Protein AF-0000000084649889 (afdb_homodimer)

Foldseek 3Di:
DDWDDDDFKTWDWDWDQDPVVRGTDTDGLDIATPVDRDADPVSVVSDDPVSVVVVVVVNVVVVVVVVVVVVVCVVCVVVVVVVVVVVLVPDPPVVVSVVVVVVVVVVVVVVVVVCVVVVNDD/DDWDDDDFKTWDWDWDQDPVVRGTDTDGLDIATNVDRDADPVSVVSDDPVSVVVVVVVNVVVVVVVVVVVVVCVVCVVVVVVVVVVVLVPDPPVVVSVVVVVVVVVVVVVVVVVCVVVVNDD

Secondary structure (DSSP, 8-state):
-EEEEETTEEEEEEEEEETTTTEEEEEEEEEEESSS----HHHHHHS-HHHHHHHHHHHHHHHHHHHHHHHHHHHHHHHHHHHHHHHHHH---HHHHHHHHHHHHHHHHHHHHHHHHTT---/-EEEEETTEEEEEEEEEETTTTEEEEEEEEEEESSS----HHHHHHS-HHHHHHHHHHHHHHHHHHHHHHHHHHHHHHHHHHHHHHHHHH---HHHHHHHHHHHHHHHHHHHHHHHHTT---

pLDDT: mean 90.4, std 5.54, range [70.5, 97.31]

Sequence (244 aa):
MHFRIRRHVVQLVRMTYDPSIKRGKAQVVGSVKLADPMLSDELREKLTADEATEFELWVSTNHRANLLKQELAALTLAEQMDQARLWFERQDEQGVAQQTANELLRHWQALRRVLKQRELLDMHFRIRRHVVQLVRMTYDPSIKRGKAQVVGSVKLADPMLSDELREKLTADEATEFELWVSTNHRANLLKQELAALTLAEQMDQARLWFERQDEQGVAQQTANELLRHWQALRRVLKQRELLD

Nearest PDB structures (foldseek):
  2iec-assembly1_D  TM=5.617E-01  e=4.065E+00  Methanopyrus kandleri
  4c0g-assembly3_F  TM=4.239E-01  e=3.341E+00  Homo sapiens
  2iec-assembly1_D  TM=5.521E-01  e=5.019E+00  Methanopyrus kandleri
  4c0g-assembly3_F  TM=4.239E-01  e=3.623E+00  Homo sapiens
  3ibj-assembly1_B  TM=3.763E-01  e=4.702E+00  Homo sapiens

Organism: NCBI:txid1178482

Structure (mmCIF, N/CA/C/O backbone):
data_AF-0000000084649889-model_v1
#
loop_
_entity.id
_entity.type
_entity.pdbx_description
1 polymer 'Uncharacterized protein'
#
loop_
_atom_site.group_PDB
_atom_site.id
_atom_site.type_symbol
_atom_site.label_atom_id
_atom_site.label_alt_id
_atom_site.label_comp_id
_atom_site.label_asym_id
_atom_site.label_entity_id
_atom_site.label_seq_id
_atom_site.pdbx_PDB_ins_code
_atom_site.Cartn_x
_atom_site.Cartn_y
_atom_site.Cartn_z
_atom_site.occupancy
_atom_site.B_iso_or_equiv
_atom_site.auth_seq_id
_atom_site.auth_comp_id
_atom_site.auth_asym_id
_atom_site.auth_atom_id
_atom_site.pdbx_PDB_model_num
ATOM 1 N N . MET A 1 1 ? 0.903 30.688 -6.578 1 85.44 1 MET A N 1
ATOM 2 C CA . MET A 1 1 ? 1.806 30.359 -5.477 1 85.44 1 MET A CA 1
ATOM 3 C C . MET A 1 1 ? 2.162 28.875 -5.484 1 85.44 1 MET A C 1
ATOM 5 O O . MET A 1 1 ? 1.325 28.031 -5.812 1 85.44 1 MET A O 1
ATOM 9 N N . HIS A 1 2 ? 3.432 28.672 -5.426 1 88.56 2 HIS A N 1
ATOM 10 C CA . HIS A 1 2 ? 3.938 27.297 -5.375 1 88.56 2 HIS A CA 1
ATOM 11 C C . HIS A 1 2 ? 4.234 26.875 -3.943 1 88.56 2 HIS A C 1
ATOM 13 O O . HIS A 1 2 ? 4.809 27.641 -3.168 1 88.56 2 HIS A O 1
ATOM 19 N N . PHE A 1 3 ? 3.744 25.672 -3.588 1 91.69 3 PHE A N 1
ATOM 20 C CA . PHE A 1 3 ? 3.975 25.125 -2.256 1 91.69 3 PHE A CA 1
ATOM 21 C C . PHE A 1 3 ? 4.949 23.953 -2.312 1 91.69 3 PHE A C 1
ATOM 23 O O . PHE A 1 3 ? 4.648 22.906 -2.912 1 91.69 3 PHE A O 1
ATOM 30 N N . ARG A 1 4 ? 6.105 24.141 -1.746 1 87.12 4 ARG A N 1
ATOM 31 C CA . ARG A 1 4 ? 7.168 23.141 -1.803 1 87.12 4 ARG A CA 1
ATOM 32 C C . ARG A 1 4 ? 7.355 22.469 -0.449 1 87.12 4 ARG A C 1
ATOM 34 O O . ARG A 1 4 ? 7.609 23.125 0.555 1 87.12 4 ARG A O 1
ATOM 41 N N . ILE A 1 5 ? 7.23 21.156 -0.406 1 85.81 5 ILE A N 1
ATOM 42 C CA . ILE A 1 5 ? 7.391 20.422 0.846 1 85.81 5 ILE A CA 1
ATOM 43 C C . ILE A 1 5 ? 8.867 20.078 1.057 1 85.81 5 ILE A C 1
ATOM 45 O O . ILE A 1 5 ? 9.508 19.5 0.171 1 85.81 5 ILE A O 1
ATOM 49 N N . ARG A 1 6 ? 9.352 20.531 2.055 1 80.19 6 ARG A N 1
ATOM 50 C CA . ARG A 1 6 ? 10.703 20.172 2.479 1 80.19 6 ARG A CA 1
ATOM 51 C C . ARG A 1 6 ? 10.688 19.547 3.867 1 80.19 6 ARG A C 1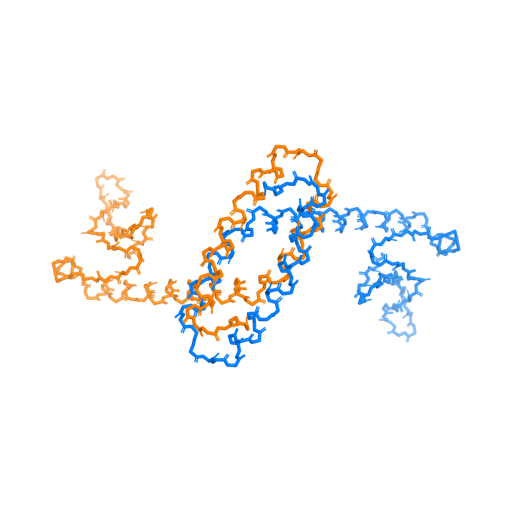
ATOM 53 O O . ARG A 1 6 ? 10.609 20.25 4.875 1 80.19 6 ARG A O 1
ATOM 60 N N . ARG A 1 7 ? 11.047 18.25 4.062 1 76.06 7 ARG A N 1
ATOM 61 C CA . ARG A 1 7 ? 11.109 17.516 5.32 1 76.06 7 ARG A CA 1
ATOM 62 C C . ARG A 1 7 ? 9.852 17.766 6.152 1 76.06 7 ARG A C 1
ATOM 64 O O . ARG A 1 7 ? 8.789 17.203 5.859 1 76.06 7 ARG A O 1
ATOM 71 N N . HIS A 1 8 ? 9.852 18.734 6.992 1 78.31 8 HIS A N 1
ATOM 72 C CA . HIS A 1 8 ? 8.75 18.922 7.934 1 78.31 8 HIS A CA 1
ATOM 73 C C . HIS A 1 8 ? 8.094 20.297 7.758 1 78.31 8 HIS A C 1
ATOM 75 O O . HIS A 1 8 ? 7.301 20.719 8.594 1 78.31 8 HIS A O 1
ATOM 81 N N . VAL A 1 9 ? 8.523 20.984 6.648 1 87.75 9 VAL A N 1
ATOM 82 C CA . VAL A 1 9 ? 7.93 22.297 6.438 1 87.75 9 VAL A CA 1
ATOM 83 C C . VAL A 1 9 ? 7.406 22.406 5.004 1 87.75 9 VAL A C 1
ATOM 85 O O . VAL A 1 9 ? 7.805 21.625 4.133 1 87.75 9 VAL A O 1
ATOM 88 N N . VAL A 1 10 ? 6.367 23.312 4.852 1 92.5 10 VAL A N 1
ATOM 89 C CA . VAL A 1 10 ? 5.883 23.719 3.539 1 92.5 10 VAL A CA 1
ATOM 90 C C . VAL A 1 10 ? 6.336 25.141 3.244 1 92.5 10 VAL A C 1
ATOM 92 O O . VAL A 1 10 ? 6.035 26.062 4.004 1 92.5 10 VAL A O 1
ATOM 95 N N . GLN A 1 11 ? 7.082 25.281 2.211 1 94.56 11 GLN A N 1
ATOM 96 C CA . GLN A 1 11 ? 7.516 26.594 1.773 1 94.56 11 GLN A CA 1
ATOM 97 C C . GLN A 1 11 ? 6.523 27.203 0.788 1 94.56 11 GLN A C 1
ATOM 99 O O . GLN A 1 11 ? 6.051 26.531 -0.127 1 94.56 11 GLN A O 1
ATOM 104 N N . LEU A 1 12 ? 6.117 28.422 1.157 1 95.81 12 LEU A N 1
ATOM 105 C CA . LEU A 1 12 ? 5.316 29.203 0.22 1 95.81 12 LEU A CA 1
ATOM 106 C C . LEU A 1 12 ? 6.207 29.984 -0.729 1 95.81 12 LEU A C 1
ATOM 108 O O . LEU A 1 12 ? 6.938 30.891 -0.301 1 95.81 12 LEU A O 1
ATOM 112 N N . VAL A 1 13 ? 6.156 29.703 -2.037 1 94.62 13 VAL A N 1
ATOM 113 C CA . VAL A 1 13 ? 7.094 30.266 -3.002 1 94.62 13 VAL A CA 1
ATOM 114 C C . VAL A 1 13 ? 6.336 31.078 -4.047 1 94.62 13 VAL A C 1
ATOM 116 O O . VAL A 1 13 ? 5.426 30.578 -4.703 1 94.62 13 VAL A O 1
ATOM 119 N N . ARG A 1 14 ? 6.586 32.406 -3.967 1 92.12 14 ARG A N 1
ATOM 120 C CA . ARG A 1 14 ? 6.012 33.281 -4.977 1 92.12 14 ARG A CA 1
ATOM 121 C C . ARG A 1 14 ? 6.902 33.344 -6.215 1 92.12 14 ARG A C 1
ATOM 123 O O . ARG A 1 14 ? 8.125 33.469 -6.105 1 92.12 14 ARG A O 1
ATOM 130 N N . MET A 1 15 ? 6.246 33.125 -7.367 1 87.81 15 MET A N 1
ATOM 131 C CA . MET A 1 15 ? 6.977 33.25 -8.625 1 87.81 15 MET A CA 1
ATOM 132 C C . MET A 1 15 ? 6.789 34.656 -9.219 1 87.81 15 MET A C 1
ATOM 134 O O . MET A 1 15 ? 5.656 35.094 -9.453 1 87.81 15 MET A O 1
ATOM 138 N N . THR A 1 16 ? 7.867 35.469 -9.266 1 86.62 16 THR A N 1
ATOM 139 C CA . THR A 1 16 ? 7.793 36.781 -9.859 1 86.62 16 THR A CA 1
ATOM 140 C C . THR A 1 16 ? 8.742 36.906 -11.055 1 86.62 16 THR A C 1
ATOM 142 O O . THR A 1 16 ? 9.852 36.344 -11.023 1 86.62 16 THR A O 1
ATOM 145 N N . TYR A 1 17 ? 8.07 37.406 -12.117 1 86.25 17 TYR A N 1
ATOM 146 C CA . TYR A 1 17 ? 8.875 37.594 -13.32 1 86.25 17 TYR A CA 1
ATOM 147 C C . TYR A 1 17 ? 10.008 38.562 -13.07 1 86.25 17 TYR A C 1
ATOM 149 O O . TYR A 1 17 ? 9.789 39.656 -12.531 1 86.25 17 TYR A O 1
ATOM 157 N N . ASP A 1 18 ? 11.25 38.094 -13.305 1 85.25 18 ASP A N 1
ATOM 158 C CA . ASP A 1 18 ? 12.422 38.969 -13.203 1 85.25 18 ASP A CA 1
ATOM 159 C C . ASP A 1 18 ? 12.945 39.344 -14.578 1 85.25 18 ASP A C 1
ATOM 161 O O . ASP A 1 18 ? 13.539 38.531 -15.289 1 85.25 18 ASP A O 1
ATOM 165 N N . PRO A 1 19 ? 12.758 40.562 -14.906 1 87.75 19 PRO A N 1
ATOM 166 C CA . PRO A 1 19 ? 13.172 41 -16.234 1 87.75 19 PRO A CA 1
ATOM 167 C C . PRO A 1 19 ? 14.68 40.906 -16.453 1 87.75 19 PRO A C 1
ATOM 169 O O . PRO A 1 19 ? 15.141 40.781 -17.578 1 87.75 19 PRO A O 1
ATOM 172 N N . SER A 1 20 ? 15.453 41.031 -15.398 1 88.31 20 SER A N 1
ATOM 173 C CA . SER A 1 20 ? 16.906 41.031 -15.5 1 88.31 20 SER A CA 1
ATOM 174 C C . SER A 1 20 ? 17.422 39.688 -15.945 1 88.31 20 SER A C 1
ATOM 176 O O . SER A 1 20 ? 18.422 39.594 -16.672 1 88.31 20 SER A O 1
ATOM 178 N N . ILE A 1 21 ? 16.578 38.688 -15.555 1 85.31 21 ILE A N 1
ATOM 179 C CA . ILE A 1 21 ? 17.016 37.344 -15.898 1 85.31 21 ILE A CA 1
ATOM 180 C C . ILE A 1 21 ? 16.031 36.719 -16.875 1 85.31 21 ILE A C 1
ATOM 182 O O . ILE A 1 21 ? 16.188 35.562 -17.266 1 85.31 21 ILE A O 1
ATOM 186 N N . LYS A 1 22 ? 15.023 37.562 -17.266 1 85.19 22 LYS A N 1
ATOM 187 C CA . LYS A 1 22 ? 14.008 37.156 -18.219 1 85.19 22 LYS A CA 1
ATOM 188 C C . LYS A 1 22 ? 13.406 35.781 -17.844 1 85.19 22 LYS A C 1
ATOM 190 O O . LYS A 1 22 ? 13.227 34.938 -18.703 1 85.19 22 LYS A O 1
ATOM 195 N N . ARG A 1 23 ? 13.5 35.531 -16.531 1 85.69 23 ARG A N 1
ATOM 196 C CA . ARG A 1 23 ? 12.852 34.344 -16.031 1 85.69 23 ARG A CA 1
ATOM 197 C C . ARG A 1 23 ? 12.164 34.594 -14.695 1 85.69 23 ARG A C 1
ATOM 199 O O . ARG A 1 23 ? 12.359 35.625 -14.086 1 85.69 23 ARG A O 1
ATOM 206 N N . GLY A 1 24 ? 11.266 33.719 -14.422 1 82.62 24 GLY A N 1
ATOM 207 C CA . GLY A 1 24 ? 10.602 33.812 -13.133 1 82.62 24 GLY A CA 1
ATOM 208 C C . GLY A 1 24 ? 11.523 33.531 -11.961 1 82.62 24 GLY A C 1
ATOM 209 O O . GLY A 1 24 ? 12.422 32.688 -12.055 1 82.62 24 GLY A O 1
ATOM 210 N N . LYS A 1 25 ? 11.586 34.469 -11.094 1 87.62 25 LYS A N 1
ATOM 211 C CA . LYS A 1 25 ? 12.344 34.281 -9.859 1 87.62 25 LYS A CA 1
ATOM 212 C C . LYS A 1 25 ? 11.438 33.781 -8.742 1 87.62 25 LYS A C 1
ATOM 214 O O . LYS A 1 25 ? 10.344 34.312 -8.531 1 87.62 25 LYS A O 1
ATOM 219 N N . ALA A 1 26 ? 11.938 32.625 -8.242 1 89.75 26 ALA A N 1
ATOM 220 C CA . ALA A 1 26 ? 11.203 32.062 -7.117 1 89.75 26 ALA A CA 1
ATOM 221 C C . ALA A 1 26 ? 11.641 32.688 -5.801 1 89.75 26 ALA A C 1
ATOM 223 O O . ALA A 1 26 ? 12.844 32.812 -5.535 1 89.75 26 ALA A O 1
ATOM 224 N N . GLN A 1 27 ? 10.711 33.312 -5.113 1 91.5 27 GLN A N 1
ATOM 225 C CA . GLN A 1 27 ? 10.984 33.906 -3.809 1 91.5 27 GLN A CA 1
ATOM 226 C C . GLN A 1 27 ? 10.203 33.188 -2.707 1 91.5 27 GLN A C 1
ATOM 228 O O . GLN A 1 27 ? 8.977 33.094 -2.777 1 91.5 27 GLN A O 1
ATOM 233 N N . VAL A 1 28 ? 10.992 32.719 -1.72 1 94.88 28 VAL A N 1
ATOM 234 C CA . VAL A 1 28 ? 10.32 32.125 -0.573 1 94.88 28 VAL A CA 1
ATOM 235 C C . VAL A 1 28 ? 9.719 33.219 0.309 1 94.88 28 VAL A C 1
ATOM 237 O O . VAL A 1 28 ? 10.453 34.031 0.863 1 94.88 28 VAL A O 1
ATOM 240 N N . VAL A 1 29 ? 8.359 33.219 0.414 1 94.62 29 VAL A N 1
ATOM 241 C CA . VAL A 1 29 ? 7.648 34.219 1.198 1 94.62 29 VAL A CA 1
ATOM 242 C C . VAL A 1 29 ? 7.641 33.812 2.67 1 94.62 29 VAL A C 1
ATOM 244 O O . VAL A 1 29 ? 7.652 34.656 3.557 1 94.62 29 VAL A O 1
ATOM 247 N N . GLY A 1 30 ? 7.613 32.562 2.977 1 94.75 30 GLY A N 1
ATOM 248 C CA . GLY A 1 30 ? 7.582 32 4.32 1 94.75 30 GLY A CA 1
ATOM 249 C C . GLY A 1 30 ? 7.379 30.5 4.336 1 94.75 30 GLY A C 1
ATOM 250 O O . GLY A 1 30 ? 7.414 29.859 3.285 1 94.75 30 GLY A O 1
ATOM 251 N N . SER A 1 31 ? 7.391 29.984 5.512 1 94.75 31 SER A N 1
ATOM 252 C CA . SER A 1 31 ? 7.172 28.547 5.668 1 94.75 31 SER A CA 1
ATOM 253 C C . SER A 1 31 ? 6.266 28.25 6.855 1 94.75 31 SER A C 1
ATOM 255 O O . SER A 1 31 ? 6.117 29.078 7.754 1 94.75 31 SER A O 1
ATOM 257 N N . VAL A 1 32 ? 5.516 27.156 6.73 1 93.56 32 VAL A N 1
ATOM 258 C CA . VAL A 1 32 ? 4.676 26.672 7.82 1 93.56 32 VAL A CA 1
ATOM 259 C C . VAL A 1 32 ? 5 25.203 8.109 1 93.56 32 VAL A C 1
ATOM 261 O O . VAL A 1 32 ? 5.629 24.531 7.289 1 93.56 32 VAL A O 1
ATOM 264 N N . LYS A 1 33 ? 4.602 24.672 9.281 1 88.94 33 LYS A N 1
ATOM 265 C CA . LYS A 1 33 ? 4.797 23.266 9.625 1 88.94 33 LYS A CA 1
ATOM 266 C C . LYS A 1 33 ? 3.92 22.375 8.758 1 88.94 33 LYS A C 1
ATOM 268 O O . LYS A 1 33 ? 2.748 22.672 8.523 1 88.94 33 LYS A O 1
ATOM 273 N N . LEU A 1 34 ? 4.625 21.375 8.258 1 80.38 34 LEU A N 1
ATOM 274 C CA . LEU A 1 34 ? 3.875 20.438 7.441 1 80.38 34 LEU A CA 1
ATOM 275 C C . LEU A 1 34 ? 2.799 19.734 8.266 1 80.38 34 LEU A C 1
ATOM 277 O O . LEU A 1 34 ? 1.693 19.5 7.773 1 80.38 34 LEU A O 1
ATOM 281 N N . ALA A 1 35 ? 3.008 19.359 9.523 1 71.31 35 ALA A N 1
ATOM 282 C CA . ALA A 1 35 ? 2.107 18.594 10.391 1 71.31 35 ALA A CA 1
ATOM 283 C C . ALA A 1 35 ? 0.896 19.438 10.789 1 71.31 35 ALA A C 1
ATOM 285 O O . ALA A 1 35 ? -0.19 18.891 11.016 1 71.31 35 ALA A O 1
ATOM 286 N N . ASP A 1 36 ? 1.049 20.688 10.883 1 80.56 36 ASP A N 1
ATOM 287 C CA . ASP A 1 36 ? -0.01 21.625 11.234 1 80.56 36 ASP A CA 1
ATOM 288 C C . ASP A 1 36 ? 0.134 22.938 10.453 1 80.56 36 ASP A C 1
ATOM 290 O O . ASP A 1 36 ? 0.543 23.953 11.016 1 80.56 36 ASP A O 1
ATOM 294 N N . PRO A 1 37 ? -0.244 22.859 9.164 1 87.19 37 PRO A N 1
ATOM 295 C CA . PRO A 1 37 ? 0.006 24 8.289 1 87.19 37 PRO A CA 1
ATOM 296 C C . PRO A 1 37 ? -0.961 25.156 8.539 1 87.19 37 PRO A C 1
ATOM 298 O O . PRO A 1 37 ? -2.092 25.141 8.047 1 87.19 37 PRO A O 1
ATOM 301 N N . MET A 1 38 ? -0.506 26.109 9.406 1 89.94 38 MET A N 1
ATOM 302 C CA . MET A 1 38 ? -1.294 27.312 9.703 1 89.94 38 MET A CA 1
ATOM 303 C C . MET A 1 38 ? -0.501 28.578 9.383 1 89.94 38 MET A C 1
ATOM 305 O O . MET A 1 38 ? 0.698 28.641 9.656 1 89.94 38 MET A O 1
ATOM 309 N N . LEU A 1 39 ? -1.234 29.5 8.859 1 93.38 39 LEU A N 1
ATOM 310 C CA . LEU A 1 39 ? -0.596 30.781 8.578 1 93.38 39 LEU A CA 1
ATOM 311 C C . LEU A 1 39 ? -0.56 31.656 9.828 1 93.38 39 LEU A C 1
ATOM 313 O O . LEU A 1 39 ? -1.602 31.938 10.422 1 93.38 39 LEU A O 1
ATOM 317 N N . SER A 1 40 ? 0.688 32.094 10.273 1 93.19 40 SER A N 1
ATOM 318 C CA . SER A 1 40 ? 0.786 33.094 11.336 1 93.19 40 SER A CA 1
ATOM 319 C C . SER A 1 40 ? 0.312 34.469 10.852 1 93.19 40 SER A C 1
ATOM 321 O O . SER A 1 40 ? 0.19 34.688 9.648 1 93.19 40 SER A O 1
ATOM 323 N N . ASP A 1 41 ? 0.078 35.375 11.844 1 92.94 41 ASP A N 1
ATOM 324 C CA . ASP A 1 41 ? -0.324 36.719 11.484 1 92.94 41 ASP A CA 1
ATOM 325 C C . ASP A 1 41 ? 0.756 37.406 10.656 1 92.94 41 ASP A C 1
ATOM 327 O O . ASP A 1 41 ? 0.449 38.125 9.688 1 92.94 41 ASP A O 1
ATOM 331 N N . GLU A 1 42 ? 1.966 37.188 11.047 1 94 42 GLU A N 1
ATOM 332 C CA . GLU A 1 42 ? 3.094 37.781 10.344 1 94 42 GLU A CA 1
ATOM 333 C C . GLU A 1 42 ? 3.166 37.281 8.898 1 94 42 GLU A C 1
ATOM 335 O O . GLU A 1 42 ? 3.373 38.094 7.98 1 94 42 GLU A O 1
ATOM 340 N N . LEU A 1 43 ? 2.967 36 8.672 1 95.25 43 LEU A N 1
ATOM 341 C CA . LEU A 1 43 ? 3.037 35.406 7.332 1 95.25 43 LEU A CA 1
ATOM 342 C C . LEU A 1 43 ? 1.844 35.875 6.492 1 95.25 43 LEU A C 1
ATOM 344 O O . LEU A 1 43 ? 1.985 36.125 5.297 1 95.25 43 LEU A O 1
ATOM 348 N N . ARG A 1 44 ? 0.676 35.969 7.113 1 94.12 44 ARG A N 1
ATOM 349 C CA . ARG A 1 44 ? -0.524 36.406 6.418 1 94.12 44 ARG A CA 1
ATOM 350 C C . ARG A 1 44 ? -0.339 37.812 5.859 1 94.12 44 ARG A C 1
ATOM 352 O O . ARG A 1 44 ? -0.856 38.125 4.785 1 94.12 44 ARG A O 1
ATOM 359 N N . GLU A 1 45 ? 0.417 38.625 6.652 1 94.56 45 GLU A N 1
ATOM 360 C CA . GLU A 1 45 ? 0.649 40 6.23 1 94.56 45 GLU A CA 1
ATOM 361 C C . GLU A 1 45 ? 1.499 40.031 4.965 1 94.56 45 GLU A C 1
ATOM 363 O O . GLU A 1 45 ? 1.404 41 4.184 1 94.56 45 GLU A O 1
ATOM 368 N N . LYS A 1 46 ? 2.279 39.031 4.762 1 94.69 46 LYS A N 1
ATOM 369 C CA . LYS A 1 46 ? 3.174 39 3.607 1 94.69 46 LYS A CA 1
ATOM 370 C C . LYS A 1 46 ? 2.465 38.438 2.375 1 94.69 46 LYS A C 1
ATOM 372 O O . LYS A 1 46 ? 3.002 38.5 1.268 1 94.69 46 LYS A O 1
ATOM 377 N N . LEU A 1 47 ? 1.269 37.969 2.557 1 95 47 LEU A N 1
ATOM 378 C CA . LEU A 1 47 ? 0.533 37.312 1.47 1 95 47 LEU A CA 1
ATOM 379 C C . LEU A 1 47 ? -0.606 38.219 0.986 1 95 47 LEU A C 1
ATOM 381 O O . LEU A 1 47 ? -1.167 39 1.765 1 95 47 LEU A O 1
ATOM 385 N N . THR A 1 48 ? -0.861 38.094 -0.304 1 93.88 48 THR A N 1
ATOM 386 C CA . THR A 1 48 ? -2.096 38.688 -0.794 1 93.88 48 THR A CA 1
ATOM 387 C C . THR A 1 48 ? -3.305 37.844 -0.395 1 93.88 48 THR A C 1
ATOM 389 O O . THR A 1 48 ? -3.158 36.688 -0.01 1 93.88 48 THR A O 1
ATOM 392 N N . ALA A 1 49 ? -4.504 38.438 -0.489 1 93.5 49 ALA A N 1
ATOM 393 C CA . ALA A 1 49 ? -5.73 37.688 -0.184 1 93.5 49 ALA A CA 1
ATOM 394 C C . ALA A 1 49 ? -5.855 36.469 -1.062 1 93.5 49 ALA A C 1
ATOM 396 O O . ALA A 1 49 ? -6.258 35.406 -0.588 1 93.5 49 ALA A O 1
ATOM 397 N N . ASP A 1 50 ? -5.449 36.625 -2.322 1 93.69 50 ASP A N 1
ATOM 398 C CA . ASP A 1 50 ? -5.516 35.5 -3.264 1 93.69 50 ASP A CA 1
ATOM 399 C C . ASP A 1 50 ? -4.527 34.406 -2.883 1 93.69 50 ASP A C 1
ATOM 401 O O . ASP A 1 50 ? -4.855 33.219 -2.936 1 93.69 50 ASP A O 1
ATOM 405 N N . GLU A 1 51 ? -3.391 34.812 -2.441 1 93.56 51 GLU A N 1
ATOM 406 C CA . GLU A 1 51 ? -2.359 33.875 -2.064 1 93.56 51 GLU A CA 1
ATOM 407 C C . GLU A 1 51 ? -2.746 33.094 -0.799 1 93.56 51 GLU A C 1
ATOM 409 O O . GLU A 1 51 ? -2.506 31.906 -0.694 1 93.56 51 GLU A O 1
ATOM 414 N N . ALA A 1 52 ? -3.334 33.844 0.103 1 93.62 52 ALA A N 1
ATOM 415 C CA . ALA A 1 52 ? -3.805 33.188 1.327 1 93.62 52 ALA A CA 1
ATOM 416 C C . ALA A 1 52 ? -4.875 32.156 1.021 1 93.62 52 ALA A C 1
ATOM 418 O O . ALA A 1 52 ? -4.852 31.047 1.572 1 93.62 52 ALA A O 1
ATOM 419 N N . THR A 1 53 ? -5.734 32.469 0.124 1 93.81 53 THR A N 1
ATOM 420 C CA . THR A 1 53 ? -6.797 31.562 -0.272 1 93.81 53 THR A CA 1
ATOM 421 C C . THR A 1 53 ? -6.219 30.328 -0.971 1 93.81 53 THR A C 1
ATOM 423 O O . THR A 1 53 ? -6.664 29.203 -0.73 1 93.81 53 THR A O 1
ATOM 426 N N . GLU A 1 54 ? -5.246 30.578 -1.802 1 92.44 54 GLU A N 1
ATOM 427 C CA . GLU A 1 54 ? -4.574 29.469 -2.484 1 92.44 54 GLU A CA 1
ATOM 428 C C . GLU A 1 54 ? -3.926 28.516 -1.484 1 92.44 54 GLU A C 1
ATOM 430 O O . GLU A 1 54 ? -3.98 27.297 -1.656 1 92.44 54 GLU A O 1
ATOM 435 N N . PHE A 1 55 ? -3.355 29.062 -0.471 1 93.5 55 PHE A N 1
ATOM 436 C CA . PHE A 1 55 ? -2.713 28.25 0.551 1 93.5 55 PHE A CA 1
ATOM 437 C C . PHE A 1 55 ? -3.74 27.422 1.303 1 93.5 55 PHE A C 1
ATOM 439 O O . PHE A 1 55 ? -3.537 26.219 1.521 1 93.5 55 PHE A O 1
ATOM 446 N N . GLU A 1 56 ? -4.785 28.016 1.67 1 91.38 56 GLU A N 1
ATOM 447 C CA . GLU A 1 56 ? -5.828 27.297 2.395 1 91.38 56 GLU A CA 1
ATOM 448 C C . GLU A 1 56 ? -6.379 26.141 1.566 1 91.38 56 GLU A C 1
ATOM 450 O O . GLU A 1 56 ? -6.648 25.062 2.1 1 91.38 56 GLU A O 1
ATOM 455 N N . LEU A 1 57 ? -6.512 26.422 0.312 1 90.19 57 LEU A N 1
ATOM 456 C CA . LEU A 1 57 ? -6.973 25.375 -0.585 1 90.19 57 LEU A CA 1
ATOM 457 C C . LEU A 1 57 ? -5.949 24.25 -0.672 1 90.19 57 LEU A C 1
ATOM 459 O O . LEU A 1 57 ? -6.316 23.062 -0.644 1 90.19 57 LEU A O 1
ATOM 463 N N . TRP A 1 58 ? -4.758 24.594 -0.804 1 89.81 58 TRP A N 1
ATOM 464 C CA . TRP A 1 58 ? -3.688 23.609 -0.851 1 89.81 58 TRP A CA 1
ATOM 465 C C . TRP A 1 58 ? -3.67 22.766 0.419 1 89.81 58 TRP A C 1
ATOM 467 O O . TRP A 1 58 ? -3.551 21.547 0.355 1 89.81 58 TRP A O 1
ATOM 477 N N . VAL A 1 59 ? -3.77 23.422 1.568 1 87.94 59 VAL A N 1
ATOM 478 C CA . VAL A 1 59 ? -3.76 22.719 2.852 1 87.94 59 VAL A CA 1
ATOM 479 C C . VAL A 1 59 ? -4.926 21.75 2.918 1 87.94 59 VAL A C 1
ATOM 481 O O . VAL A 1 59 ? -4.754 20.594 3.316 1 87.94 59 VAL A O 1
ATOM 484 N N . SER A 1 60 ? -6.047 22.234 2.457 1 87.38 60 SER A N 1
ATOM 485 C CA . SER A 1 60 ? -7.23 21.375 2.518 1 87.38 60 SER A CA 1
ATOM 486 C C . SER A 1 60 ? -7.082 20.156 1.616 1 87.38 60 SER A C 1
ATOM 488 O O . SER A 1 60 ? -7.457 19.047 1.999 1 87.38 60 SER A O 1
ATOM 490 N N . THR A 1 61 ? -6.512 20.406 0.461 1 85.31 61 THR A N 1
ATOM 491 C CA . THR A 1 61 ? -6.324 19.312 -0.479 1 85.31 61 THR A CA 1
ATOM 492 C C . THR A 1 61 ? -5.27 18.328 0.032 1 85.31 61 THR A C 1
ATOM 494 O O . THR A 1 61 ? -5.457 17.109 -0.034 1 85.31 61 THR A O 1
ATOM 497 N N . ASN A 1 62 ? -4.199 18.891 0.449 1 82.75 62 ASN A N 1
ATOM 498 C CA . ASN A 1 62 ? -3.146 18.047 1.008 1 82.75 62 ASN A CA 1
ATOM 499 C C . ASN A 1 62 ? -3.625 17.297 2.248 1 82.75 62 ASN A C 1
ATOM 501 O O . ASN A 1 62 ? -3.299 16.125 2.438 1 82.75 62 ASN A O 1
ATOM 505 N N . HIS A 1 63 ? -4.348 18.047 2.992 1 79.06 63 HIS A N 1
ATOM 506 C CA . HIS A 1 63 ? -4.934 17.422 4.172 1 79.06 63 HIS A CA 1
ATOM 507 C C . HIS A 1 63 ? -5.852 16.266 3.781 1 79.06 63 HIS A C 1
ATOM 509 O O . HIS A 1 63 ? -5.75 15.18 4.336 1 79.06 63 HIS A O 1
ATOM 515 N N . ARG A 1 64 ? -6.613 16.578 2.822 1 82.62 64 ARG A N 1
ATOM 516 C CA . ARG A 1 64 ? -7.523 15.539 2.359 1 82.62 64 ARG A CA 1
ATOM 517 C C . ARG A 1 64 ? -6.75 14.352 1.793 1 82.62 64 ARG A C 1
ATOM 519 O O . ARG A 1 64 ? -7.086 13.195 2.068 1 82.62 64 ARG A O 1
ATOM 526 N N . ALA A 1 65 ? -5.773 14.656 0.989 1 82.19 65 ALA A N 1
ATOM 527 C CA . ALA A 1 65 ? -4.949 13.594 0.419 1 82.19 65 ALA A CA 1
ATOM 528 C C . ALA A 1 65 ? -4.305 12.75 1.516 1 82.19 65 ALA A C 1
ATOM 530 O O . ALA A 1 65 ? -4.27 11.523 1.421 1 82.19 65 ALA A O 1
ATOM 531 N N . ASN A 1 66 ? -3.826 13.398 2.504 1 82.88 66 ASN A N 1
ATOM 532 C CA . ASN A 1 66 ? -3.199 12.688 3.611 1 82.88 66 ASN A CA 1
ATOM 533 C C . ASN A 1 66 ? -4.215 11.836 4.375 1 82.88 66 ASN A C 1
ATOM 535 O O . ASN A 1 66 ? -3.914 10.711 4.77 1 82.88 66 ASN A O 1
ATOM 539 N N . LEU A 1 67 ? -5.371 12.398 4.551 1 84.44 67 LEU A N 1
ATOM 540 C CA . LEU A 1 67 ? -6.422 11.641 5.215 1 84.44 67 LEU A CA 1
ATOM 541 C C . LEU A 1 67 ? -6.789 10.398 4.406 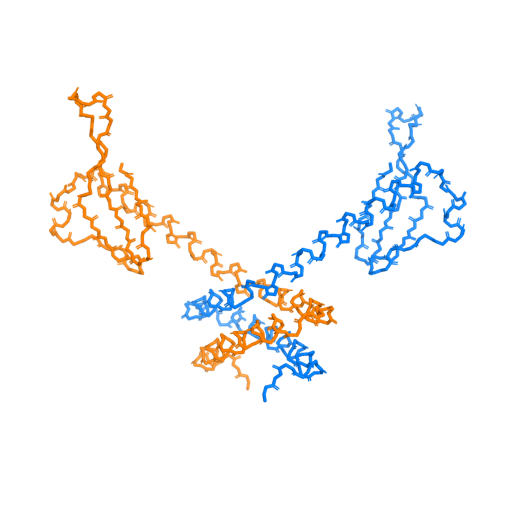1 84.44 67 LEU A C 1
ATOM 543 O O . LEU A 1 67 ? -6.992 9.32 4.969 1 84.44 67 LEU A O 1
ATOM 547 N N . LEU A 1 68 ? -6.832 10.547 3.131 1 89.06 68 LEU A N 1
ATOM 548 C CA . LEU A 1 68 ? -7.16 9.422 2.262 1 89.06 68 LEU A CA 1
ATOM 549 C C . LEU A 1 68 ? -6.055 8.375 2.293 1 89.06 68 LEU A C 1
ATOM 551 O O . LEU A 1 68 ? -6.332 7.172 2.273 1 89.06 68 LEU A O 1
ATOM 555 N N . LYS A 1 69 ? -4.812 8.836 2.322 1 90.12 69 LYS A N 1
ATOM 556 C CA . LYS A 1 69 ? -3.684 7.918 2.428 1 90.12 69 LYS A CA 1
ATOM 557 C C . LYS A 1 69 ? -3.758 7.102 3.717 1 90.12 69 LYS A C 1
ATOM 559 O O . LYS A 1 69 ? -3.521 5.895 3.707 1 90.12 69 LYS A O 1
ATOM 564 N N . GLN A 1 70 ? -4.066 7.77 4.777 1 91.56 70 GLN A N 1
ATOM 565 C CA . GLN A 1 70 ? -4.191 7.102 6.07 1 91.56 70 GLN A CA 1
ATOM 566 C C . GLN A 1 70 ? -5.32 6.074 6.051 1 91.56 70 GLN A C 1
ATOM 568 O O . GLN A 1 70 ? -5.141 4.938 6.496 1 91.56 70 GLN A O 1
ATOM 573 N N . GLU A 1 71 ? -6.418 6.48 5.531 1 91.56 71 GLU A N 1
ATOM 574 C CA . GLU A 1 71 ? -7.566 5.586 5.445 1 91.56 71 GLU A CA 1
ATOM 575 C C . GLU A 1 71 ? -7.258 4.379 4.562 1 91.56 71 GLU A C 1
ATOM 577 O O . GLU A 1 71 ? -7.547 3.238 4.938 1 91.56 71 GLU A O 1
ATOM 582 N N . LEU A 1 72 ? -6.711 4.668 3.398 1 93.31 72 LEU A N 1
ATOM 583 C CA . LEU A 1 72 ? -6.352 3.588 2.486 1 93.31 72 LEU A CA 1
ATOM 584 C C . LEU A 1 72 ? -5.387 2.615 3.154 1 93.31 72 LEU A C 1
ATOM 586 O O . LEU A 1 72 ? -5.547 1.397 3.039 1 93.31 72 LEU A O 1
ATOM 590 N N . ALA A 1 73 ? -4.383 3.133 3.82 1 94.81 73 ALA A N 1
ATOM 591 C CA . ALA A 1 73 ? -3.41 2.297 4.52 1 94.81 73 ALA A CA 1
ATOM 592 C C . ALA A 1 73 ? -4.094 1.408 5.555 1 94.81 73 ALA A C 1
ATOM 594 O O . ALA A 1 73 ? -3.832 0.204 5.617 1 94.81 73 ALA A O 1
ATOM 595 N N . ALA A 1 74 ? -4.988 2.014 6.375 1 94.69 74 ALA A N 1
ATOM 596 C CA . ALA A 1 74 ? -5.672 1.264 7.426 1 94.69 74 ALA A CA 1
ATOM 597 C C . ALA A 1 74 ? -6.531 0.15 6.832 1 94.69 74 ALA A C 1
ATOM 599 O O . ALA A 1 74 ? -6.508 -0.984 7.316 1 94.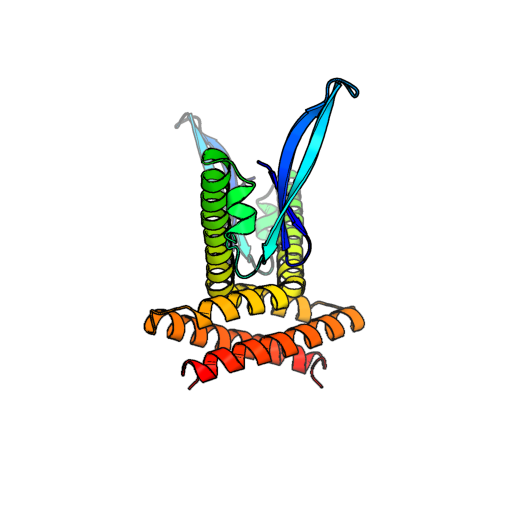69 74 ALA A O 1
ATOM 600 N N . LEU A 1 75 ? -7.238 0.446 5.777 1 94.25 75 LEU A N 1
ATOM 601 C CA . LEU A 1 75 ? -8.219 -0.479 5.223 1 94.25 75 LEU A CA 1
ATOM 602 C C . LEU A 1 75 ? -7.539 -1.562 4.391 1 94.25 75 LEU A C 1
ATOM 604 O O . LEU A 1 75 ? -8.117 -2.625 4.156 1 94.25 75 LEU A O 1
ATOM 608 N N . THR A 1 76 ? -6.332 -1.324 3.898 1 96 76 THR A N 1
ATOM 609 C CA . THR A 1 76 ? -5.648 -2.299 3.055 1 96 76 THR A CA 1
ATOM 610 C C . THR A 1 76 ? -4.512 -2.975 3.814 1 96 76 THR A C 1
ATOM 612 O O . THR A 1 76 ? -3.861 -3.881 3.293 1 96 76 THR A O 1
ATOM 615 N N . LEU A 1 77 ? -4.27 -2.578 5.047 1 97.31 77 LEU A N 1
ATOM 616 C CA . LEU A 1 77 ? -3.094 -3.023 5.785 1 97.31 77 LEU A CA 1
ATOM 617 C C . LEU A 1 77 ? -3.088 -4.539 5.934 1 97.31 77 LEU A C 1
ATOM 619 O O . LEU A 1 77 ? -2.039 -5.176 5.805 1 97.31 77 LEU A O 1
ATOM 623 N N . ALA A 1 78 ? -4.246 -5.141 6.184 1 95.88 78 ALA A N 1
ATOM 624 C CA . ALA A 1 78 ? -4.324 -6.59 6.336 1 95.88 78 ALA A CA 1
ATOM 625 C C . ALA A 1 78 ? -3.869 -7.305 5.066 1 95.88 78 ALA A C 1
ATOM 627 O O . ALA A 1 78 ? -3.086 -8.258 5.125 1 95.88 78 ALA A O 1
ATOM 628 N N . GLU A 1 79 ? -4.355 -6.816 4 1 94.94 79 GLU A N 1
ATOM 629 C CA . GLU A 1 79 ? -3.961 -7.395 2.719 1 94.94 79 GLU A CA 1
ATOM 630 C C . GLU A 1 79 ? -2.467 -7.219 2.471 1 94.94 79 GLU A C 1
ATOM 632 O O . GLU A 1 79 ? -1.807 -8.125 1.954 1 94.94 79 GLU A O 1
ATOM 637 N N . GLN A 1 80 ? -1.905 -6.047 2.777 1 96.31 80 GLN A N 1
ATOM 638 C CA . GLN A 1 80 ? -0.476 -5.797 2.625 1 96.31 80 GLN A CA 1
ATOM 639 C C . GLN A 1 80 ? 0.343 -6.727 3.516 1 96.31 80 GLN A C 1
ATOM 641 O O . GLN A 1 80 ? 1.41 -7.195 3.115 1 96.31 80 GLN A O 1
ATOM 646 N N . MET A 1 81 ? -0.138 -7.012 4.73 1 97 81 MET A N 1
ATOM 647 C CA . MET A 1 81 ? 0.534 -7.957 5.621 1 97 81 MET A CA 1
ATOM 648 C C . MET A 1 81 ? 0.597 -9.344 4.988 1 97 81 MET A C 1
ATOM 650 O O . MET A 1 81 ? 1.612 -10.039 5.098 1 97 81 MET A O 1
ATOM 654 N N . ASP A 1 82 ? -0.498 -9.742 4.309 1 94.5 82 ASP A N 1
ATOM 655 C CA . ASP A 1 82 ? -0.528 -11.047 3.656 1 94.5 82 ASP A CA 1
ATOM 656 C C . ASP A 1 82 ? 0.511 -11.125 2.539 1 94.5 82 ASP A C 1
ATOM 658 O O . ASP A 1 82 ? 1.211 -12.133 2.406 1 94.5 82 ASP A O 1
ATOM 662 N N . GLN A 1 83 ? 0.538 -10.047 1.757 1 93.44 83 GLN A N 1
ATOM 663 C CA . GLN A 1 83 ? 1.524 -10.016 0.682 1 93.44 83 GLN A CA 1
ATOM 664 C C . GLN A 1 83 ? 2.945 -10.016 1.238 1 93.44 83 GLN A C 1
ATOM 666 O O . GLN A 1 83 ? 3.822 -10.703 0.708 1 93.44 83 GLN A O 1
ATOM 671 N N . ALA A 1 84 ? 3.209 -9.273 2.277 1 95.5 84 ALA A N 1
ATOM 672 C CA . ALA A 1 84 ? 4.523 -9.25 2.914 1 95.5 84 ALA A CA 1
ATOM 673 C C . ALA A 1 84 ? 4.898 -10.633 3.451 1 95.5 84 ALA A C 1
ATOM 675 O O . ALA A 1 84 ? 6.055 -11.047 3.355 1 95.5 84 ALA A O 1
ATOM 676 N N . ARG A 1 85 ? 3.92 -11.312 4.094 1 94.62 85 ARG A N 1
ATOM 677 C CA . ARG A 1 85 ? 4.141 -12.664 4.594 1 94.62 85 ARG A CA 1
ATOM 678 C C . ARG A 1 85 ? 4.707 -13.562 3.504 1 94.62 85 ARG A C 1
ATOM 680 O O . ARG A 1 85 ? 5.699 -14.266 3.721 1 94.62 85 ARG A O 1
ATOM 687 N N . LEU A 1 86 ? 4.105 -13.547 2.336 1 90.5 86 LEU A N 1
ATOM 688 C CA . LEU A 1 86 ? 4.547 -14.375 1.219 1 90.5 86 LEU A CA 1
ATOM 689 C C . LEU A 1 86 ? 5.957 -13.992 0.785 1 90.5 86 LEU A C 1
ATOM 691 O O . LEU A 1 86 ? 6.754 -14.859 0.423 1 90.5 86 LEU A O 1
ATOM 695 N N . TRP A 1 87 ? 6.293 -12.727 0.776 1 91.12 87 TRP A N 1
ATOM 696 C CA . TRP A 1 87 ? 7.637 -12.258 0.446 1 91.12 87 TRP A CA 1
ATOM 697 C C . TRP A 1 87 ? 8.664 -12.844 1.405 1 91.12 87 TRP A C 1
ATOM 699 O O . TRP A 1 87 ? 9.719 -13.328 0.979 1 91.12 87 TRP A O 1
ATOM 709 N N . PHE A 1 88 ? 8.367 -12.797 2.74 1 93.19 88 PHE A N 1
ATOM 710 C CA . PHE A 1 88 ? 9.297 -13.32 3.734 1 93.19 88 PHE A CA 1
ATOM 711 C C . PHE A 1 88 ? 9.492 -14.82 3.561 1 93.19 88 PHE A C 1
ATOM 713 O O . PHE A 1 88 ? 10.578 -15.352 3.818 1 93.19 88 PHE A O 1
ATOM 720 N N . GLU A 1 89 ? 8.453 -15.516 3.168 1 90.31 89 GLU A N 1
ATOM 721 C CA . GLU A 1 89 ? 8.547 -16.953 2.953 1 90.31 89 GLU A CA 1
ATOM 722 C C . GLU A 1 89 ? 9.555 -17.281 1.857 1 90.31 89 GLU A C 1
ATOM 724 O O . GLU A 1 89 ? 10.188 -18.344 1.887 1 90.31 89 GLU A O 1
ATOM 729 N N . ARG A 1 90 ? 9.773 -16.344 1.008 1 86.12 90 ARG A N 1
ATOM 730 C CA . ARG A 1 90 ? 10.578 -16.641 -0.173 1 86.12 90 ARG A CA 1
ATOM 731 C C . ARG A 1 90 ? 11.922 -15.938 -0.112 1 86.12 90 ARG A C 1
ATOM 733 O O . ARG A 1 90 ? 12.852 -16.297 -0.84 1 86.12 90 ARG A O 1
ATOM 740 N N . GLN A 1 91 ? 12.055 -14.922 0.673 1 81.69 91 GLN A N 1
ATOM 741 C CA . GLN A 1 91 ? 13.25 -14.086 0.709 1 81.69 91 GLN A CA 1
ATOM 742 C C . GLN A 1 91 ? 14.469 -14.891 1.163 1 81.69 91 GLN A C 1
ATOM 744 O O . GLN A 1 91 ? 14.461 -15.469 2.248 1 81.69 91 GLN A O 1
ATOM 749 N N . ASP A 1 92 ? 15.383 -14.883 0.28 1 77.81 92 ASP A N 1
ATOM 750 C CA . ASP A 1 92 ? 16.562 -15.695 0.533 1 77.81 92 ASP A CA 1
ATOM 751 C C . ASP A 1 92 ? 17.672 -14.875 1.184 1 77.81 92 ASP A C 1
ATOM 753 O O . ASP A 1 92 ? 18.547 -15.422 1.862 1 77.81 92 ASP A O 1
ATOM 757 N N . GLU A 1 93 ? 17.672 -13.555 1.007 1 82.56 93 GLU A N 1
ATOM 758 C CA . GLU A 1 93 ? 18.688 -12.703 1.622 1 82.56 93 GLU A CA 1
ATOM 759 C C . GLU A 1 93 ? 18.359 -12.406 3.08 1 82.56 93 GLU A C 1
ATOM 761 O O . GLU A 1 93 ? 17.547 -11.523 3.367 1 82.56 93 GLU A O 1
ATOM 766 N N . GLN A 1 94 ? 19.047 -13.055 3.975 1 84.12 94 GLN A N 1
ATOM 767 C CA . GLN A 1 94 ? 18.719 -13.023 5.398 1 84.12 94 GLN A CA 1
ATOM 768 C C . GLN A 1 94 ? 18.922 -11.625 5.973 1 84.12 94 GLN A C 1
ATOM 770 O O . GLN A 1 94 ? 18.141 -11.18 6.82 1 84.12 94 GLN A O 1
ATOM 775 N N . GLY A 1 95 ? 19.906 -10.938 5.527 1 89.19 95 GLY A N 1
ATOM 776 C CA . GLY A 1 95 ? 20.156 -9.609 6.047 1 89.19 95 GLY A CA 1
ATOM 777 C C . GLY A 1 95 ? 19.031 -8.633 5.777 1 89.19 95 GLY A C 1
ATOM 778 O O . GLY A 1 95 ? 18.578 -7.926 6.68 1 89.19 95 GLY A O 1
ATOM 779 N N . VAL A 1 96 ? 18.625 -8.57 4.57 1 88.94 96 VAL A N 1
ATOM 780 C CA . VAL A 1 96 ? 17.547 -7.684 4.168 1 88.94 96 VAL A CA 1
ATOM 781 C C . VAL A 1 96 ? 16.25 -8.086 4.883 1 88.94 96 VAL A C 1
ATOM 783 O O . VAL A 1 96 ? 15.531 -7.23 5.402 1 88.94 96 VAL A O 1
ATOM 786 N N . ALA A 1 97 ? 15.984 -9.391 4.922 1 91.31 97 ALA A N 1
ATOM 787 C CA . ALA A 1 97 ? 14.797 -9.891 5.605 1 91.31 97 ALA A CA 1
ATOM 788 C C . ALA A 1 97 ? 14.805 -9.508 7.082 1 91.31 97 ALA A C 1
ATOM 790 O O . ALA A 1 97 ? 13.781 -9.102 7.629 1 91.31 97 ALA A O 1
ATOM 791 N N . GLN A 1 98 ? 15.984 -9.633 7.695 1 94.06 98 GLN A N 1
ATOM 792 C CA . GLN A 1 98 ? 16.125 -9.328 9.117 1 94.06 98 GLN A CA 1
ATOM 793 C C . GLN A 1 98 ? 15.898 -7.844 9.383 1 94.06 98 GLN A C 1
ATOM 795 O O . GLN A 1 98 ? 15.188 -7.48 10.328 1 94.06 98 GLN A O 1
ATOM 800 N N . GLN A 1 99 ? 16.484 -7.059 8.578 1 93.56 99 GLN A N 1
ATOM 801 C CA . GLN A 1 99 ? 16.312 -5.617 8.75 1 93.56 99 GLN A CA 1
ATOM 802 C C . GLN A 1 99 ? 14.852 -5.215 8.57 1 93.56 99 GLN A C 1
ATOM 804 O O . GLN A 1 99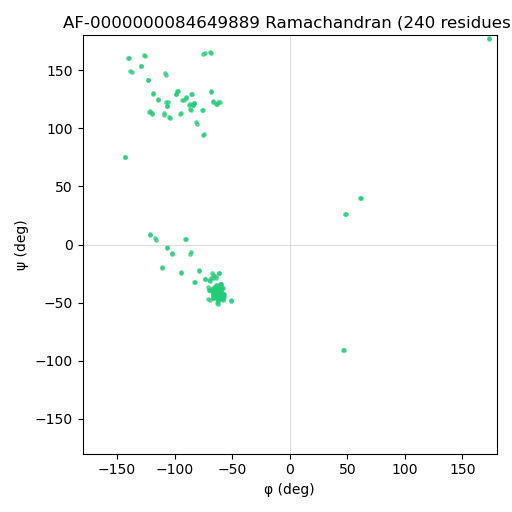 ? 14.32 -4.426 9.344 1 93.56 99 GLN A O 1
ATOM 809 N N . THR A 1 100 ? 14.266 -5.727 7.527 1 94.06 100 THR A N 1
ATOM 810 C CA . THR A 1 100 ? 12.859 -5.434 7.242 1 94.06 100 THR A CA 1
ATOM 811 C C . THR A 1 100 ? 11.969 -5.906 8.383 1 94.06 100 THR A C 1
ATOM 813 O O . THR A 1 100 ? 11.086 -5.172 8.836 1 94.06 100 THR A O 1
ATOM 816 N N . ALA A 1 101 ? 12.219 -7.066 8.883 1 95.31 101 ALA A N 1
ATOM 817 C CA . ALA A 1 101 ? 11.438 -7.625 9.984 1 95.31 101 ALA A CA 1
ATOM 818 C C . ALA A 1 101 ? 11.562 -6.758 11.234 1 95.31 101 ALA A C 1
ATOM 820 O O . ALA A 1 101 ? 10.562 -6.488 11.906 1 95.31 101 ALA A O 1
ATOM 821 N N . ASN A 1 102 ? 12.75 -6.316 11.523 1 94.94 102 ASN A N 1
ATOM 822 C CA . ASN A 1 102 ? 12.977 -5.477 12.695 1 94.94 102 ASN A CA 1
ATOM 823 C C . ASN A 1 102 ? 12.195 -4.172 12.609 1 94.94 102 ASN A C 1
ATOM 825 O O . ASN A 1 102 ? 11.602 -3.734 13.602 1 94.94 102 ASN A O 1
ATOM 829 N N . GLU A 1 103 ? 12.258 -3.613 11.477 1 94.38 103 GLU A N 1
ATOM 830 C CA . GLU A 1 103 ? 11.508 -2.375 11.266 1 94.38 103 GLU A CA 1
ATOM 831 C C . GLU A 1 103 ? 10.008 -2.6 11.43 1 94.38 103 GLU A C 1
ATOM 833 O O . GLU A 1 103 ? 9.32 -1.795 12.062 1 94.38 103 GLU A O 1
ATOM 838 N N . LEU A 1 104 ? 9.508 -3.684 10.922 1 95.94 104 LEU A N 1
ATOM 839 C CA . LEU A 1 104 ? 8.086 -4.023 11 1 95.94 104 LEU A CA 1
ATOM 840 C C . LEU A 1 104 ? 7.641 -4.18 12.445 1 95.94 104 LEU A C 1
ATOM 842 O O . LEU A 1 104 ? 6.586 -3.674 12.836 1 95.94 104 LEU A O 1
ATOM 846 N N . LEU A 1 105 ? 8.492 -4.871 13.211 1 95.44 105 LEU A N 1
ATOM 847 C CA . LEU A 1 105 ? 8.148 -5.125 14.609 1 95.44 105 LEU A CA 1
ATOM 848 C C . LEU A 1 105 ? 8.031 -3.818 15.383 1 95.44 105 LEU A C 1
ATOM 850 O O . LEU A 1 105 ? 7.113 -3.656 16.203 1 95.44 105 LEU A O 1
ATOM 854 N N . ARG A 1 106 ? 8.914 -2.871 15.133 1 95.06 106 ARG A N 1
ATOM 855 C CA . ARG A 1 106 ? 8.891 -1.573 15.805 1 95.06 106 ARG A CA 1
ATOM 856 C C . ARG A 1 106 ? 7.617 -0.808 15.461 1 95.06 106 ARG A C 1
ATOM 858 O O . ARG A 1 106 ? 6.961 -0.255 16.344 1 95.06 106 ARG A O 1
ATOM 865 N N . HIS A 1 107 ? 7.273 -0.815 14.219 1 95.88 107 HIS A N 1
ATOM 866 C CA . HIS A 1 107 ? 6.105 -0.058 13.773 1 95.88 107 HIS A CA 1
ATOM 867 C C . HIS A 1 107 ? 4.812 -0.736 14.211 1 95.88 107 HIS A C 1
ATOM 869 O O . HIS A 1 107 ? 3.826 -0.062 14.523 1 95.88 107 HIS A O 1
ATOM 875 N N . TRP A 1 108 ? 4.832 -2.043 14.328 1 96.38 108 TRP A N 1
ATOM 876 C CA . TRP A 1 108 ? 3.668 -2.744 14.859 1 96.38 108 TRP A CA 1
ATOM 877 C C . TRP A 1 108 ? 3.443 -2.393 16.328 1 96.38 108 TRP A C 1
ATOM 879 O O . TRP A 1 108 ? 2.303 -2.195 16.75 1 96.38 108 TRP A O 1
ATOM 889 N N . GLN A 1 109 ? 4.52 -2.359 17.078 1 95.94 109 GLN A N 1
ATOM 890 C CA . GLN A 1 109 ? 4.391 -2.016 18.484 1 95.94 109 GLN A CA 1
ATOM 891 C C . GLN A 1 109 ? 3.74 -0.646 18.656 1 95.94 109 GLN A C 1
ATOM 893 O O . GLN A 1 109 ? 2.887 -0.465 19.531 1 95.94 109 GLN A O 1
ATOM 898 N N . ALA A 1 110 ? 4.176 0.25 17.859 1 95 110 ALA A N 1
ATOM 899 C CA . ALA A 1 110 ? 3.584 1.585 17.906 1 95 110 ALA A CA 1
ATOM 900 C C . ALA A 1 110 ? 2.102 1.545 17.547 1 95 110 ALA A C 1
ATOM 902 O O . ALA A 1 110 ? 1.28 2.195 18.203 1 95 110 ALA A O 1
ATOM 903 N N . LEU A 1 111 ? 1.729 0.829 16.547 1 96.44 111 LEU A N 1
ATOM 904 C CA . LEU A 1 111 ? 0.338 0.696 16.125 1 96.44 111 LEU A CA 1
ATOM 905 C C . LEU A 1 111 ? -0.487 -0.003 17.203 1 96.44 111 LEU A C 1
ATOM 907 O O . LEU A 1 111 ? -1.587 0.443 17.531 1 96.44 111 LEU A O 1
ATOM 911 N N . ARG A 1 112 ? 0.051 -1.066 17.766 1 95.56 112 ARG A N 1
ATOM 912 C CA . ARG A 1 112 ? -0.642 -1.814 18.812 1 95.56 112 ARG A CA 1
ATOM 913 C C . ARG A 1 112 ? -0.933 -0.929 20.016 1 95.56 112 ARG A C 1
ATOM 915 O O . ARG A 1 112 ? -1.987 -1.053 20.641 1 95.56 112 ARG A O 1
ATOM 922 N N . ARG A 1 113 ? -0.077 -0.062 20.375 1 95.88 113 ARG A N 1
ATOM 923 C CA . ARG A 1 113 ? -0.28 0.863 21.484 1 95.88 113 ARG A CA 1
ATOM 924 C C . ARG A 1 113 ? -1.509 1.736 21.25 1 95.88 113 ARG A C 1
ATOM 926 O O . ARG A 1 113 ? -2.311 1.943 22.156 1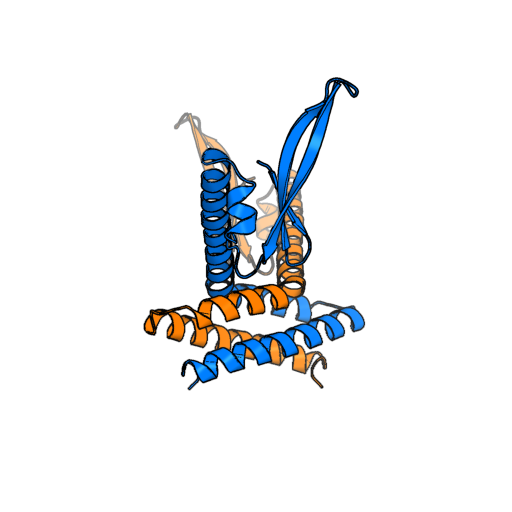 95.88 113 ARG A O 1
ATOM 933 N N . VAL A 1 114 ? -1.58 2.23 20.062 1 94.31 114 VAL A N 1
ATOM 934 C CA . VAL A 1 114 ? -2.719 3.082 19.734 1 94.31 114 VAL A CA 1
ATOM 935 C C . VAL A 1 114 ? -4.008 2.266 19.781 1 94.31 114 VAL A C 1
ATOM 937 O O . VAL A 1 114 ? -5.031 2.738 20.281 1 94.31 114 VAL A O 1
ATOM 940 N N . LEU A 1 115 ? -3.984 1.041 19.297 1 95.25 115 LEU A N 1
ATOM 941 C CA . LEU A 1 115 ? -5.164 0.185 19.344 1 95.25 115 LEU A CA 1
ATOM 942 C C . LEU A 1 115 ? -5.586 -0.091 20.781 1 95.25 115 LEU A C 1
ATOM 944 O O . LEU A 1 115 ? -6.777 -0.121 21.078 1 95.25 115 LEU A O 1
ATOM 948 N N . LYS A 1 116 ? -4.621 -0.33 21.625 1 95.12 116 LYS A N 1
ATOM 949 C CA . LYS A 1 116 ? -4.898 -0.548 23.047 1 95.12 116 LYS A CA 1
ATOM 950 C C . LYS A 1 116 ? -5.512 0.696 23.672 1 95.12 116 LYS A C 1
ATOM 952 O O . LYS A 1 116 ? -6.496 0.604 24.406 1 95.12 116 LYS A O 1
ATOM 957 N N . GLN A 1 117 ? -4.93 1.83 23.391 1 93.31 117 GLN A N 1
ATOM 958 C CA . GLN A 1 117 ? -5.395 3.1 23.938 1 93.31 117 GLN A CA 1
ATOM 959 C C . GLN A 1 117 ? -6.84 3.381 23.531 1 93.31 117 GLN A C 1
ATOM 961 O O . GLN A 1 117 ? -7.613 3.941 24.297 1 93.31 117 GLN A O 1
ATOM 966 N N . ARG A 1 118 ? -7.191 2.959 22.375 1 91.69 118 ARG A N 1
ATOM 967 C CA . ARG A 1 118 ? -8.523 3.203 21.828 1 91.69 118 ARG A CA 1
ATOM 968 C C . ARG A 1 118 ? -9.477 2.074 22.188 1 91.69 118 ARG A C 1
ATOM 970 O O . ARG A 1 118 ? -10.625 2.055 21.75 1 91.69 118 ARG A O 1
ATOM 977 N N . GLU A 1 119 ? -8.969 1.1 23.031 1 92.94 119 GLU A N 1
ATOM 978 C CA . GLU A 1 119 ? -9.758 -0.017 23.547 1 92.94 119 GLU A CA 1
ATOM 979 C C . GLU A 1 119 ? -10.281 -0.898 22.422 1 92.94 119 GLU A C 1
ATOM 981 O O . GLU A 1 119 ? -11.438 -1.318 22.438 1 92.94 119 GLU A O 1
ATOM 986 N N . LEU A 1 120 ? -9.398 -1.086 21.438 1 92.25 120 LEU A N 1
ATOM 987 C CA . LEU A 1 120 ? -9.789 -1.875 20.266 1 92.25 120 LEU A CA 1
ATOM 988 C C . LEU A 1 120 ? -9.203 -3.279 20.344 1 92.25 120 LEU A C 1
ATOM 990 O O . LEU A 1 120 ? -9.445 -4.105 19.453 1 92.25 120 LEU A O 1
ATOM 994 N N . LEU A 1 121 ? -8.352 -3.51 21.312 1 88.5 121 LEU A N 1
ATOM 995 C CA . LEU A 1 121 ? -7.766 -4.832 21.484 1 88.5 121 LEU A CA 1
ATOM 996 C C . LEU A 1 121 ? -8.492 -5.613 22.578 1 88.5 121 LEU A C 1
ATOM 998 O O . LEU A 1 121 ? -8.93 -5.031 23.578 1 88.5 121 LEU A O 1
ATOM 1002 N N . ASP A 1 122 ? -8.938 -6.883 22.344 1 71.25 122 ASP A N 1
ATOM 1003 C CA . ASP A 1 122 ? -9.555 -7.672 23.406 1 71.25 122 ASP A CA 1
ATOM 1004 C C . ASP A 1 122 ? -8.516 -8.094 24.453 1 71.25 122 ASP A C 1
ATOM 1006 O O . ASP A 1 122 ? -7.332 -8.219 24.141 1 71.25 122 ASP A O 1
ATOM 1010 N N . MET B 1 1 ? -4.73 -14.922 -27.266 1 85.25 1 MET B N 1
ATOM 1011 C CA . MET B 1 1 ? -5.352 -15.633 -26.156 1 85.25 1 MET B CA 1
ATOM 1012 C C . MET B 1 1 ? -5.57 -14.703 -24.969 1 85.25 1 MET B C 1
ATOM 1014 O O . MET B 1 1 ? -4.746 -13.828 -24.703 1 85.25 1 MET B O 1
ATOM 1018 N N . HIS B 1 2 ? -6.789 -14.734 -24.531 1 88.44 2 HIS B N 1
ATOM 1019 C CA . HIS B 1 2 ? -7.152 -13.938 -23.375 1 88.44 2 HIS B CA 1
ATOM 1020 C C . HIS B 1 2 ? -7.133 -14.781 -22.094 1 88.44 2 HIS B C 1
ATOM 1022 O O . HIS B 1 2 ? -7.605 -15.914 -22.094 1 88.44 2 HIS B O 1
ATOM 1028 N N . PHE B 1 3 ? -6.465 -14.211 -21.031 1 91.5 3 PHE B N 1
ATOM 1029 C CA . PHE B 1 3 ? -6.383 -14.891 -19.75 1 91.5 3 PHE B CA 1
ATOM 1030 C C . PHE B 1 3 ? -7.242 -14.188 -18.703 1 91.5 3 PHE B C 1
ATOM 1032 O O . PHE B 1 3 ? -6.965 -13.039 -18.344 1 91.5 3 PHE B O 1
ATOM 1039 N N . ARG B 1 4 ? -8.297 -14.844 -18.297 1 86.62 4 ARG B N 1
ATOM 1040 C CA . ARG B 1 4 ? -9.266 -14.258 -17.359 1 86.62 4 ARG B CA 1
ATOM 1041 C C . ARG B 1 4 ? -9.125 -14.867 -15.977 1 86.62 4 ARG B C 1
ATOM 1043 O O . ARG B 1 4 ? -9.25 -16.078 -15.812 1 86.62 4 ARG B O 1
ATOM 1050 N N . ILE B 1 5 ? -8.883 -14.039 -14.977 1 85.31 5 ILE B N 1
ATOM 1051 C CA . ILE B 1 5 ? -8.734 -14.531 -13.609 1 85.31 5 ILE B CA 1
ATOM 1052 C C . ILE B 1 5 ? -10.102 -14.617 -12.938 1 85.31 5 ILE B C 1
ATOM 1054 O O . ILE B 1 5 ? -10.867 -13.648 -12.945 1 85.31 5 ILE B O 1
ATOM 1058 N N . ARG B 1 6 ? -10.414 -15.727 -12.539 1 79.69 6 ARG B N 1
ATOM 1059 C CA . ARG B 1 6 ? -11.617 -15.953 -11.742 1 79.69 6 ARG B CA 1
ATOM 1060 C C . ARG B 1 6 ? -11.281 -16.594 -10.406 1 79.69 6 ARG B C 1
ATOM 1062 O O . ARG B 1 6 ? -11.055 -17.812 -10.336 1 79.69 6 ARG B O 1
ATOM 1069 N N . ARG B 1 7 ? -11.469 -15.93 -9.25 1 74.81 7 ARG B N 1
ATOM 1070 C CA . ARG B 1 7 ? -11.219 -16.422 -7.898 1 74.81 7 ARG B CA 1
ATOM 1071 C C . ARG B 1 7 ? -9.852 -17.094 -7.809 1 74.81 7 ARG B C 1
ATOM 1073 O O . ARG B 1 7 ? -8.82 -16.422 -7.746 1 74.81 7 ARG B O 1
ATOM 1080 N N . HIS B 1 8 ? -9.789 -18.375 -8.047 1 76.94 8 HIS B N 1
ATOM 1081 C CA . HIS B 1 8 ? -8.547 -19.109 -7.809 1 76.94 8 HIS B CA 1
ATOM 1082 C C . HIS B 1 8 ? -8.062 -19.781 -9.086 1 76.94 8 HIS B C 1
ATOM 1084 O O . HIS B 1 8 ? -7.148 -20.625 -9.047 1 76.94 8 HIS B O 1
ATOM 1090 N N . VAL B 1 9 ? -8.758 -19.422 -10.211 1 86.69 9 VAL B N 1
ATOM 1091 C CA . VAL B 1 9 ? -8.336 -20.047 -11.461 1 86.69 9 VAL B CA 1
ATOM 1092 C C . VAL B 1 9 ? -8.109 -18.984 -12.523 1 86.69 9 VAL B C 1
ATOM 1094 O O . VAL B 1 9 ? -8.602 -17.859 -12.391 1 86.69 9 VAL B O 1
ATOM 1097 N N . VAL B 1 10 ? -7.203 -19.344 -13.516 1 92.19 10 VAL B N 1
ATOM 1098 C CA . VAL B 1 10 ? -7.02 -18.562 -14.734 1 92.19 10 VAL B CA 1
ATOM 1099 C C . VAL B 1 10 ? -7.641 -19.297 -15.914 1 92.19 10 VAL B C 1
ATOM 1101 O O . VAL B 1 10 ? -7.289 -20.453 -16.188 1 92.19 10 VAL B O 1
ATOM 1104 N N . GLN B 1 11 ? -8.586 -18.672 -16.516 1 94.31 11 GLN B N 1
ATOM 1105 C CA . GLN B 1 11 ? -9.211 -19.234 -17.719 1 94.31 11 GLN B CA 1
ATOM 1106 C C . GLN B 1 11 ? -8.484 -18.781 -18.984 1 94.31 11 GLN B C 1
ATOM 1108 O O . GLN B 1 11 ? -8.141 -17.594 -19.125 1 94.31 11 GLN B O 1
ATOM 1113 N N . LEU B 1 12 ? -8.109 -19.797 -19.75 1 95.69 12 LEU B N 1
ATOM 1114 C CA . LEU B 1 12 ? -7.578 -19.516 -21.078 1 95.69 12 LEU B CA 1
ATOM 1115 C C . LEU B 1 12 ? -8.703 -19.391 -22.094 1 95.69 12 LEU B C 1
ATOM 1117 O O . LEU B 1 12 ? -9.414 -20.359 -22.375 1 95.69 12 LEU B O 1
ATOM 1121 N N . VAL B 1 13 ? -8.891 -18.203 -22.703 1 94.62 13 VAL B N 1
ATOM 1122 C CA . VAL B 1 13 ? -10.047 -17.922 -23.547 1 94.62 13 VAL B CA 1
ATOM 1123 C C . VAL B 1 13 ? -9.578 -17.578 -24.969 1 94.62 13 VAL B C 1
ATOM 1125 O O . VAL B 1 13 ? -8.766 -16.672 -25.156 1 94.62 13 VAL B O 1
ATOM 1128 N N . ARG B 1 14 ? -9.938 -18.5 -25.875 1 92.06 14 ARG B N 1
ATOM 1129 C CA . ARG B 1 14 ? -9.656 -18.25 -27.281 1 92.06 14 ARG B CA 1
ATOM 1130 C C . ARG B 1 14 ? -10.773 -17.438 -27.922 1 92.06 14 ARG B C 1
ATOM 1132 O O . ARG B 1 14 ? -11.953 -17.719 -27.703 1 92.06 14 ARG B O 1
ATOM 1139 N N . MET B 1 15 ? -10.336 -16.359 -28.594 1 88.06 15 MET B N 1
ATOM 1140 C CA . MET B 1 15 ? -11.305 -15.57 -29.344 1 88.06 15 MET B CA 1
ATOM 1141 C C . MET B 1 15 ? -11.359 -16.016 -30.812 1 88.06 15 MET B C 1
ATOM 1143 O O . MET B 1 15 ? -10.336 -16.031 -31.5 1 88.06 15 MET B O 1
ATOM 1147 N N . THR B 1 16 ? -12.5 -16.594 -31.234 1 86.81 16 THR B N 1
ATOM 1148 C CA . THR B 1 16 ? -12.672 -16.984 -32.625 1 86.81 16 THR B CA 1
ATOM 1149 C C . THR B 1 16 ? -13.836 -16.25 -33.281 1 86.81 16 THR B C 1
ATOM 1151 O O . THR B 1 16 ? -14.859 -16 -32.625 1 86.81 16 THR B O 1
ATOM 1154 N N . TYR B 1 17 ? -13.445 -15.711 -34.469 1 86.69 17 TYR B N 1
ATOM 1155 C CA . TYR B 1 17 ? -14.484 -15 -35.188 1 86.69 17 TYR B CA 1
ATOM 1156 C C . TYR B 1 17 ? -15.633 -15.93 -35.562 1 86.69 17 TYR B C 1
ATOM 1158 O O . TYR B 1 17 ? -15.406 -17.016 -36.094 1 86.69 17 TYR B O 1
ATOM 1166 N N . ASP B 1 18 ? -16.844 -15.539 -35.094 1 85.94 18 ASP B N 1
ATOM 1167 C CA . ASP B 1 18 ? -18.047 -16.281 -35.469 1 85.94 18 ASP B CA 1
ATOM 1168 C C . ASP B 1 18 ? -18.859 -15.539 -36.531 1 85.94 18 ASP B C 1
ATOM 1170 O O . ASP B 1 18 ? -19.5 -14.531 -36.219 1 85.94 18 ASP B O 1
ATOM 1174 N N . PRO B 1 19 ? -18.844 -16.047 -37.656 1 88.25 19 PRO B N 1
ATOM 1175 C CA . PRO B 1 19 ? -19.547 -15.383 -38.75 1 88.25 19 PRO B CA 1
ATOM 1176 C C . PRO B 1 19 ? -21.062 -15.305 -38.531 1 88.25 19 PRO B C 1
ATOM 1178 O O . PRO B 1 19 ? -21.719 -14.391 -39.031 1 88.25 19 PRO B O 1
ATOM 1181 N N . SER B 1 20 ? -21.609 -16.234 -37.781 1 89.06 20 SER B N 1
ATOM 1182 C CA . SER B 1 20 ? -23.047 -16.297 -37.562 1 89.06 20 SER B CA 1
ATOM 1183 C C . SER B 1 20 ? -23.531 -15.125 -36.719 1 89.06 20 SER B C 1
ATOM 1185 O O . SER B 1 20 ? -24.625 -14.617 -36.906 1 89.06 20 SER B O 1
ATOM 1187 N N . ILE B 1 21 ? -22.547 -14.68 -35.875 1 86.44 21 ILE B N 1
ATOM 1188 C CA . ILE B 1 21 ? -22.922 -13.586 -35 1 86.44 21 ILE B CA 1
ATOM 1189 C C . ILE B 1 21 ? -22.078 -12.352 -35.312 1 86.44 21 ILE B C 1
ATOM 1191 O O . ILE B 1 21 ? -22.219 -11.312 -34.688 1 86.44 21 ILE B O 1
ATOM 1195 N N . LYS B 1 22 ? -21.266 -12.523 -36.406 1 86.19 22 LYS B N 1
ATOM 1196 C CA . LYS B 1 22 ? -20.422 -11.438 -36.875 1 86.19 22 LYS B CA 1
ATOM 1197 C C . LYS B 1 22 ? -19.641 -10.797 -35.75 1 86.19 22 LYS B C 1
ATOM 1199 O O . LYS B 1 22 ? -19.547 -9.57 -35.656 1 86.19 22 LYS B O 1
ATOM 1204 N N . ARG B 1 23 ? -19.422 -11.641 -34.719 1 86.44 23 ARG B N 1
ATOM 1205 C CA . ARG B 1 23 ? -18.578 -11.18 -33.625 1 86.44 23 ARG B CA 1
ATOM 1206 C C . ARG B 1 23 ? -17.672 -12.297 -33.125 1 86.44 23 ARG B C 1
ATOM 1208 O O . ARG B 1 23 ? -17.859 -13.461 -33.5 1 86.44 23 ARG B O 1
ATOM 1215 N N . GLY B 1 24 ? -16.672 -11.867 -32.469 1 83 24 GLY B N 1
ATOM 1216 C CA . GLY B 1 24 ? -15.773 -12.844 -31.859 1 83 24 GLY B CA 1
ATOM 1217 C C . GLY B 1 24 ? -16.422 -13.641 -30.734 1 83 24 GLY B C 1
ATOM 1218 O O . GLY B 1 24 ? -17.25 -13.109 -29.984 1 83 24 GLY B O 1
ATOM 1219 N N . LYS B 1 25 ? -16.391 -14.914 -30.922 1 87.94 25 LYS B N 1
ATOM 1220 C CA . LYS B 1 25 ? -16.859 -15.797 -29.859 1 87.94 25 LYS B CA 1
ATOM 1221 C C . LYS B 1 25 ? -15.719 -16.234 -28.938 1 87.94 25 LYS B C 1
ATOM 1223 O O . LYS B 1 25 ? -14.648 -16.625 -29.422 1 87.94 25 LYS B O 1
ATOM 1228 N N . ALA B 1 26 ? -16.016 -15.914 -27.641 1 89.81 26 ALA B N 1
ATOM 1229 C CA . ALA B 1 26 ? -15.031 -16.328 -26.656 1 89.81 26 ALA B CA 1
ATOM 1230 C C . ALA B 1 26 ? -15.258 -17.781 -26.234 1 89.81 26 ALA B C 1
ATOM 1232 O O . ALA B 1 26 ? -16.391 -18.172 -25.938 1 89.81 26 ALA B O 1
ATOM 1233 N N . GLN B 1 27 ? -14.25 -18.609 -26.469 1 91.62 27 GLN B N 1
ATOM 1234 C CA . GLN B 1 27 ? -14.312 -20.016 -26.047 1 91.62 27 GLN B CA 1
ATOM 1235 C C . GLN B 1 27 ? -13.266 -20.312 -24.984 1 91.62 27 GLN B C 1
ATOM 1237 O O . GLN B 1 27 ? -12.07 -20.078 -25.188 1 91.62 27 GLN B O 1
ATOM 1242 N N . VAL B 1 28 ? -13.805 -20.844 -23.859 1 94.94 28 VAL B N 1
ATOM 1243 C CA . VAL B 1 28 ? -12.867 -21.266 -22.812 1 94.94 28 VAL B CA 1
ATOM 1244 C C . VAL B 1 28 ? -12.211 -22.578 -23.219 1 94.94 28 VAL B C 1
ATOM 1246 O O . VAL B 1 28 ? -12.883 -23.594 -23.375 1 94.94 28 VAL B O 1
ATOM 1249 N N . VAL B 1 29 ? -10.852 -22.516 -23.422 1 94.62 29 VAL B N 1
ATOM 1250 C CA . VAL B 1 29 ? -10.094 -23.688 -23.844 1 94.62 29 VAL B CA 1
ATOM 1251 C C . VAL B 1 29 ? -9.758 -24.562 -22.625 1 94.62 29 VAL B C 1
ATOM 1253 O O . VAL B 1 29 ? -9.68 -25.781 -22.734 1 94.62 29 VAL B O 1
ATOM 1256 N N . GLY B 1 30 ? -9.562 -23.984 -21.5 1 94.56 30 GLY B N 1
ATOM 1257 C CA . GLY B 1 30 ? -9.219 -24.656 -20.25 1 94.56 30 GLY B CA 1
ATOM 1258 C C . GLY B 1 30 ? -8.891 -23.672 -19.125 1 94.56 30 GLY B C 1
ATOM 1259 O O . GLY B 1 30 ? -9.07 -22.469 -19.281 1 94.56 30 GLY B O 1
ATOM 1260 N N . SER B 1 31 ? -8.656 -24.25 -18 1 94.5 31 SER B N 1
ATOM 1261 C CA . SER B 1 31 ? -8.297 -23.422 -16.844 1 94.5 31 SER B CA 1
ATOM 1262 C C . SER B 1 31 ? -7.152 -24.047 -16.047 1 94.5 31 SER B C 1
ATOM 1264 O O . SER B 1 31 ? -6.902 -25.25 -16.156 1 94.5 31 SER B O 1
ATOM 1266 N N . VAL B 1 32 ? -6.344 -23.188 -15.445 1 93.31 32 VAL B N 1
ATOM 1267 C CA . VAL B 1 32 ? -5.266 -23.625 -14.562 1 93.31 32 VAL B CA 1
ATOM 1268 C C . VAL B 1 32 ? -5.395 -22.922 -13.211 1 93.31 32 VAL B C 1
ATOM 1270 O O . VAL B 1 32 ? -6.105 -21.922 -13.078 1 93.31 32 VAL B O 1
ATOM 1273 N N . LYS B 1 33 ? -4.734 -23.438 -12.156 1 88.19 33 LYS B N 1
ATOM 1274 C CA . LYS B 1 33 ? -4.734 -22.828 -10.828 1 88.19 33 LYS B CA 1
ATOM 1275 C C . LYS B 1 33 ? -3.965 -21.5 -10.844 1 88.19 33 LYS B C 1
ATOM 1277 O O . LYS B 1 33 ? -2.891 -21.406 -11.438 1 88.19 33 LYS B O 1
ATOM 1282 N N . LEU B 1 34 ? -4.688 -20.562 -10.258 1 79.62 34 LEU B N 1
ATOM 1283 C CA . LEU B 1 34 ? -4.035 -19.266 -10.188 1 79.62 34 LEU B CA 1
ATOM 1284 C C . LEU B 1 34 ? -2.762 -19.328 -9.352 1 79.62 34 LEU B C 1
ATOM 1286 O O . LEU B 1 34 ? -1.757 -18.703 -9.688 1 79.62 34 LEU B O 1
ATOM 1290 N N . ALA B 1 35 ? -2.682 -20.062 -8.242 1 70.5 35 ALA B N 1
ATOM 1291 C CA . ALA B 1 35 ? -1.569 -20.156 -7.305 1 70.5 35 ALA B CA 1
ATOM 1292 C C . ALA B 1 35 ? -0.378 -20.875 -7.926 1 70.5 35 ALA B C 1
ATOM 1294 O O . ALA B 1 35 ? 0.773 -20.594 -7.574 1 70.5 35 ALA B O 1
ATOM 1295 N N . ASP B 1 36 ? -0.609 -21.766 -8.789 1 80 36 ASP B N 1
ATOM 1296 C CA . ASP B 1 36 ? 0.415 -22.531 -9.492 1 80 36 ASP B CA 1
ATOM 1297 C C . ASP B 1 36 ? 0.01 -22.797 -10.938 1 80 36 ASP B C 1
ATOM 1299 O O . ASP B 1 36 ? -0.373 -23.906 -11.289 1 80 36 ASP B O 1
ATOM 1303 N N . PRO B 1 37 ? 0.13 -21.719 -11.75 1 86.75 37 PRO B N 1
ATOM 1304 C CA . PRO B 1 37 ? -0.382 -21.828 -13.125 1 86.75 37 PRO B CA 1
ATOM 1305 C C . PRO B 1 37 ? 0.515 -22.672 -14.023 1 86.75 37 PRO B C 1
ATOM 1307 O O . PRO B 1 37 ? 1.55 -22.188 -14.492 1 86.75 37 PRO B O 1
ATOM 1310 N N . MET B 1 38 ? 0.155 -23.969 -14.133 1 89.62 38 MET B N 1
ATOM 1311 C CA . MET B 1 38 ? 0.875 -24.891 -15.016 1 89.62 38 MET B CA 1
ATOM 1312 C C . MET B 1 38 ? -0.07 -25.531 -16.031 1 89.62 38 MET B C 1
ATOM 1314 O O . MET B 1 38 ? -1.197 -25.891 -15.68 1 89.62 38 MET B O 1
ATOM 1318 N N . LEU B 1 39 ? 0.476 -25.656 -17.219 1 93.12 39 LEU B N 1
ATOM 1319 C CA . LEU B 1 39 ? -0.314 -26.328 -18.234 1 93.12 39 LEU B CA 1
ATOM 1320 C C . LEU B 1 39 ? -0.183 -27.844 -18.125 1 93.12 39 LEU B C 1
ATOM 1322 O O . LEU B 1 39 ? 0.925 -28.375 -18.172 1 93.12 39 LEU B O 1
ATOM 1326 N N . SER B 1 40 ? -1.361 -28.578 -17.922 1 92.94 40 SER B N 1
ATOM 1327 C CA . SER B 1 40 ? -1.342 -30.031 -18.016 1 92.94 40 SER B CA 1
ATOM 1328 C C . SER B 1 40 ? -1.088 -30.5 -19.438 1 92.94 40 SER B C 1
ATOM 1330 O O . SER B 1 40 ? -1.219 -29.719 -20.391 1 92.94 40 SER B O 1
ATOM 1332 N N . ASP B 1 41 ? -0.733 -31.812 -19.547 1 92.81 41 ASP B N 1
ATOM 1333 C CA . ASP B 1 41 ? -0.525 -32.375 -20.891 1 92.81 41 ASP B CA 1
ATOM 1334 C C . ASP B 1 41 ? -1.801 -32.281 -21.719 1 92.81 41 ASP B C 1
ATOM 1336 O O . ASP B 1 41 ? -1.749 -31.984 -22.906 1 92.81 41 ASP B O 1
ATOM 1340 N N . GLU B 1 42 ? -2.881 -32.562 -21.062 1 93.88 42 GLU B N 1
ATOM 1341 C CA . GLU B 1 42 ? -4.172 -32.5 -21.75 1 93.88 42 GLU B CA 1
ATOM 1342 C C . GLU B 1 42 ? -4.48 -31.109 -22.266 1 93.88 42 GLU B C 1
ATOM 1344 O O . GLU B 1 42 ? -4.922 -30.938 -23.391 1 93.88 42 GLU B O 1
ATOM 1349 N N . LEU B 1 43 ? -4.219 -30.078 -21.453 1 95.19 43 LEU B N 1
ATOM 1350 C CA . LEU B 1 43 ? -4.5 -28.703 -21.844 1 95.19 43 LEU B CA 1
ATOM 1351 C C . LEU B 1 43 ? -3.533 -28.234 -22.922 1 95.19 43 LEU B C 1
ATOM 1353 O O . LEU B 1 43 ? -3.93 -27.516 -23.844 1 95.19 43 LEU B O 1
ATOM 1357 N N . ARG B 1 44 ? -2.283 -28.672 -22.828 1 94 44 ARG B N 1
ATOM 1358 C CA . ARG B 1 44 ? -1.283 -28.312 -23.844 1 94 44 ARG B CA 1
ATOM 1359 C C . ARG B 1 44 ? -1.693 -28.812 -25.219 1 94 44 ARG B C 1
ATOM 1361 O O . ARG B 1 44 ? -1.42 -28.172 -26.234 1 94 44 ARG B O 1
ATOM 1368 N N . GLU B 1 45 ? -2.361 -30 -25.188 1 94.5 45 GLU B N 1
ATOM 1369 C CA . GLU B 1 45 ? -2.791 -30.578 -26.453 1 94.5 45 GLU B CA 1
ATOM 1370 C C . GLU B 1 45 ? -3.873 -29.734 -27.109 1 94.5 45 GLU B C 1
ATOM 1372 O O . GLU B 1 45 ? -4.012 -29.75 -28.328 1 94.5 45 GLU B O 1
ATOM 1377 N N . LYS B 1 46 ? -4.57 -29 -26.312 1 94.62 46 LYS B N 1
ATOM 1378 C CA . LYS B 1 46 ? -5.664 -28.188 -26.828 1 94.62 46 LYS B CA 1
ATOM 1379 C C . LYS B 1 46 ? -5.164 -26.828 -27.312 1 94.62 46 LYS B C 1
ATOM 1381 O O . LYS B 1 46 ? -5.902 -26.078 -27.953 1 94.62 46 LYS B O 1
ATOM 1386 N N . LEU B 1 47 ? -3.928 -26.531 -27.062 1 95 47 LEU B N 1
ATOM 1387 C CA . LEU B 1 47 ? -3.363 -25.234 -27.375 1 95 47 LEU B CA 1
ATOM 1388 C C . LEU B 1 47 ? -2.42 -25.328 -28.578 1 95 47 LEU B C 1
ATOM 1390 O O . LEU B 1 47 ? -1.787 -26.375 -28.781 1 95 47 LEU B O 1
ATOM 1394 N N . THR B 1 48 ? -2.418 -24.266 -29.344 1 93.75 48 THR B N 1
ATOM 1395 C CA . THR B 1 48 ? -1.361 -24.156 -30.344 1 93.75 48 THR B CA 1
ATOM 1396 C C . THR B 1 48 ? -0.029 -23.812 -29.688 1 93.75 48 THR B C 1
ATOM 1398 O O . THR B 1 48 ? 0.006 -23.375 -28.531 1 93.75 48 THR B O 1
ATOM 1401 N N . ALA B 1 49 ? 1.07 -23.984 -30.422 1 93.38 49 ALA B N 1
ATOM 1402 C CA . ALA B 1 49 ? 2.391 -23.641 -29.906 1 93.38 49 ALA B CA 1
ATOM 1403 C C . ALA B 1 49 ? 2.453 -22.156 -29.531 1 93.38 49 ALA B C 1
ATOM 1405 O O . ALA B 1 49 ? 3.029 -21.797 -28.516 1 93.38 49 ALA B O 1
ATOM 1406 N N . ASP B 1 50 ? 1.786 -21.344 -30.359 1 93.56 50 ASP B N 1
ATOM 1407 C CA . ASP B 1 50 ? 1.761 -19.906 -30.109 1 93.56 50 ASP B CA 1
ATOM 1408 C C . ASP B 1 50 ? 0.961 -19.578 -28.844 1 93.56 50 ASP B C 1
ATOM 1410 O O . ASP B 1 50 ? 1.374 -18.75 -28.047 1 93.56 50 ASP B O 1
ATOM 1414 N N . GLU B 1 51 ? -0.086 -20.297 -28.672 1 93.38 51 GLU B N 1
ATOM 1415 C CA . GLU B 1 51 ? -0.939 -20.062 -27.516 1 93.38 51 GLU B CA 1
ATOM 1416 C C . GLU B 1 51 ? -0.248 -20.5 -26.219 1 93.38 51 GLU B C 1
ATOM 1418 O O . GLU B 1 51 ? -0.358 -19.828 -25.203 1 93.38 51 GLU B O 1
ATOM 1423 N N . ALA B 1 52 ? 0.443 -21.594 -26.328 1 93.44 52 ALA B N 1
ATOM 1424 C CA . ALA B 1 52 ? 1.195 -22.062 -25.156 1 93.44 52 ALA B CA 1
ATOM 1425 C C . ALA B 1 52 ? 2.273 -21.062 -24.766 1 93.44 52 ALA B C 1
ATOM 1427 O O . ALA B 1 52 ? 2.457 -20.781 -23.578 1 93.44 52 ALA B O 1
ATOM 1428 N N . THR B 1 53 ? 2.904 -20.516 -25.75 1 93.62 53 THR B N 1
ATOM 1429 C CA . THR B 1 53 ? 3.945 -19.531 -25.5 1 93.62 53 THR B CA 1
ATOM 1430 C C . THR B 1 53 ? 3.354 -18.266 -24.875 1 93.62 53 THR B C 1
ATOM 1432 O O . THR B 1 53 ? 3.934 -17.688 -23.969 1 93.62 53 THR B O 1
ATOM 1435 N N . GLU B 1 54 ? 2.227 -17.891 -25.391 1 92.25 54 GLU B N 1
ATOM 1436 C CA . GLU B 1 54 ? 1.534 -16.719 -24.844 1 92.25 54 GLU B CA 1
ATOM 1437 C C . GLU B 1 54 ? 1.182 -16.938 -23.375 1 92.25 54 GLU B C 1
ATOM 1439 O O . GLU B 1 54 ? 1.313 -16.016 -22.562 1 92.25 54 GLU B O 1
ATOM 1444 N N . PHE B 1 55 ? 0.78 -18.109 -23.047 1 93.06 55 PHE B N 1
ATOM 1445 C CA . PHE B 1 55 ? 0.426 -18.422 -21.672 1 93.06 55 PHE B CA 1
ATOM 1446 C C . PHE B 1 55 ? 1.652 -18.359 -20.766 1 93.06 55 PHE B C 1
ATOM 1448 O O . PHE B 1 55 ? 1.603 -17.766 -19.688 1 93.06 55 PHE B O 1
ATOM 1455 N N . GLU B 1 56 ? 2.689 -18.922 -21.203 1 91 56 GLU B N 1
ATOM 1456 C CA . GLU B 1 56 ? 3.914 -18.906 -20.406 1 91 56 GLU B CA 1
ATOM 1457 C C . GLU B 1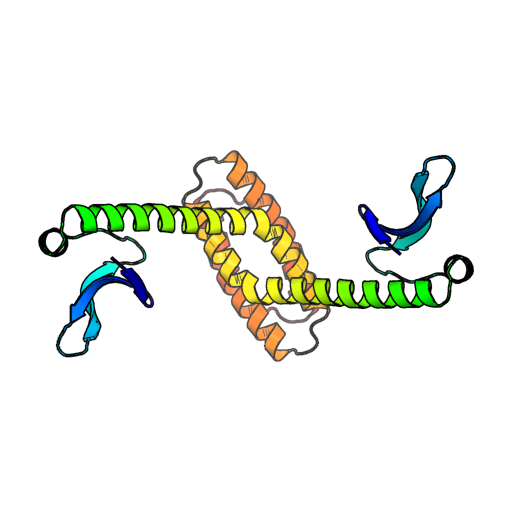 56 ? 4.391 -17.484 -20.156 1 91 56 GLU B C 1
ATOM 1459 O O . GLU B 1 56 ? 4.855 -17.172 -19.047 1 91 56 GLU B O 1
ATOM 1464 N N . LEU B 1 57 ? 4.246 -16.719 -21.188 1 89.94 57 LEU B N 1
ATOM 1465 C CA . LEU B 1 57 ? 4.613 -15.312 -21.031 1 89.94 57 LEU B CA 1
ATOM 1466 C C . LEU B 1 57 ? 3.697 -14.617 -20.031 1 89.94 57 LEU B C 1
ATOM 1468 O O . LEU B 1 57 ? 4.16 -13.836 -19.188 1 89.94 57 LEU B O 1
ATOM 1472 N N . TRP B 1 58 ? 2.473 -14.859 -20.141 1 89.5 58 TRP B N 1
ATOM 1473 C CA . TRP B 1 58 ? 1.506 -14.289 -19.203 1 89.5 58 TRP B CA 1
ATOM 1474 C C . TRP B 1 58 ? 1.815 -14.711 -17.781 1 89.5 58 TRP B C 1
ATOM 1476 O O . TRP B 1 58 ? 1.798 -13.891 -16.859 1 89.5 58 TRP B O 1
ATOM 1486 N N . VAL B 1 59 ? 2.082 -16 -17.578 1 87.38 59 VAL B N 1
ATOM 1487 C CA . VAL B 1 59 ? 2.391 -16.531 -16.266 1 87.38 59 VAL B CA 1
ATOM 1488 C C . VAL B 1 59 ? 3.629 -15.836 -15.703 1 87.38 59 VAL B C 1
ATOM 1490 O O . VAL B 1 59 ? 3.639 -15.406 -14.547 1 87.38 59 VAL B O 1
ATOM 1493 N N . SER B 1 60 ? 4.582 -15.695 -16.578 1 86.81 60 SER B N 1
ATOM 1494 C CA . SER B 1 60 ? 5.828 -15.086 -16.125 1 86.81 60 SER B CA 1
ATOM 1495 C C . SER B 1 60 ? 5.617 -13.625 -15.734 1 86.81 60 SER B C 1
ATOM 1497 O O . SER B 1 60 ? 6.156 -13.164 -14.727 1 86.81 60 SER B O 1
ATOM 1499 N N . THR B 1 61 ? 4.793 -12.977 -16.516 1 84.75 61 THR B N 1
ATOM 1500 C CA . THR B 1 61 ? 4.531 -11.57 -16.234 1 84.75 61 THR B CA 1
ATOM 1501 C C . THR B 1 61 ? 3.682 -11.422 -14.977 1 84.75 61 THR B C 1
ATOM 1503 O O . THR B 1 61 ? 3.965 -10.578 -14.125 1 84.75 61 THR B O 1
ATOM 1506 N N . ASN B 1 62 ? 2.666 -12.195 -14.93 1 82.44 62 ASN B N 1
ATOM 1507 C CA . ASN B 1 62 ? 1.819 -12.172 -13.742 1 82.44 62 ASN B CA 1
ATOM 1508 C C . ASN B 1 62 ? 2.592 -12.586 -12.492 1 82.44 62 ASN B C 1
ATOM 1510 O O . ASN B 1 62 ? 2.408 -12.008 -11.422 1 82.44 62 ASN B O 1
ATOM 1514 N N . HIS B 1 63 ? 3.371 -13.578 -12.75 1 78.69 63 HIS B N 1
ATOM 1515 C CA . HIS B 1 63 ? 4.227 -14.016 -11.648 1 78.69 63 HIS B CA 1
ATOM 1516 C C . HIS B 1 63 ? 5.148 -12.891 -11.188 1 78.69 63 HIS B C 1
ATOM 1518 O O . HIS B 1 63 ? 5.254 -12.617 -9.992 1 78.69 63 HIS B O 1
ATOM 1524 N N . ARG B 1 64 ? 5.672 -12.289 -12.172 1 82.06 64 ARG B N 1
ATOM 1525 C CA . ARG B 1 64 ? 6.559 -11.18 -11.836 1 82.06 64 ARG B CA 1
ATOM 1526 C C . ARG B 1 64 ? 5.797 -10.055 -11.141 1 82.06 64 ARG B C 1
ATOM 1528 O O . ARG B 1 64 ? 6.281 -9.484 -10.156 1 82.06 64 ARG B O 1
ATOM 1535 N N . ALA B 1 65 ? 4.656 -9.734 -11.664 1 81.62 65 ALA B N 1
ATOM 1536 C CA . ALA B 1 65 ? 3.832 -8.695 -11.055 1 81.62 65 ALA B CA 1
ATOM 1537 C C . ALA B 1 65 ? 3.492 -9.047 -9.609 1 81.62 65 ALA B C 1
ATOM 1539 O O . ALA B 1 65 ? 3.543 -8.188 -8.727 1 81.62 65 ALA B O 1
ATOM 1540 N N . ASN B 1 66 ? 3.154 -10.273 -9.398 1 82.62 66 ASN B N 1
ATOM 1541 C CA . ASN B 1 66 ? 2.826 -10.711 -8.047 1 82.62 66 ASN B CA 1
ATOM 1542 C C . ASN B 1 66 ? 4.039 -10.648 -7.121 1 82.62 66 ASN B C 1
ATOM 1544 O O . ASN B 1 66 ? 3.926 -10.25 -5.961 1 82.62 66 ASN B O 1
ATOM 1548 N N . LEU B 1 67 ? 5.152 -11.031 -7.668 1 83.56 67 LEU B N 1
ATOM 1549 C CA . LEU B 1 67 ? 6.375 -10.945 -6.883 1 83.56 67 LEU B CA 1
ATOM 1550 C C . LEU B 1 67 ? 6.688 -9.5 -6.516 1 83.56 67 LEU B C 1
ATOM 1552 O O . LEU B 1 67 ? 7.098 -9.219 -5.391 1 83.56 67 LEU B O 1
ATOM 1556 N N . LEU B 1 68 ? 6.477 -8.617 -7.43 1 88.38 68 LEU B N 1
ATOM 1557 C CA . LEU B 1 68 ? 6.727 -7.207 -7.172 1 88.38 68 LEU B CA 1
ATOM 1558 C C . LEU B 1 68 ? 5.746 -6.656 -6.145 1 88.38 68 LEU B C 1
ATOM 1560 O O . LEU B 1 68 ? 6.121 -5.844 -5.293 1 88.38 68 LEU B O 1
ATOM 1564 N N . LYS B 1 69 ? 4.496 -7.094 -6.234 1 89.88 69 LYS B N 1
ATOM 1565 C CA . LYS B 1 69 ? 3.498 -6.684 -5.25 1 89.88 69 LYS B CA 1
ATOM 1566 C C . LYS B 1 69 ? 3.895 -7.125 -3.846 1 89.88 69 LYS B C 1
ATOM 1568 O O . LYS B 1 69 ? 3.771 -6.359 -2.889 1 89.88 69 LYS B O 1
ATOM 1573 N N . GLN B 1 70 ? 4.336 -8.328 -3.742 1 91.31 70 GLN B N 1
ATOM 1574 C CA . GLN B 1 70 ? 4.773 -8.867 -2.455 1 91.31 70 GLN B CA 1
ATOM 1575 C C . GLN B 1 70 ? 5.965 -8.086 -1.911 1 91.31 70 GLN B C 1
ATOM 1577 O O . GLN B 1 70 ? 5.984 -7.707 -0.738 1 91.31 70 GLN B O 1
ATOM 1582 N N . GLU B 1 71 ? 6.902 -7.852 -2.75 1 91.19 71 GLU B N 1
ATOM 1583 C CA . GLU B 1 71 ? 8.086 -7.102 -2.35 1 91.19 71 GLU B CA 1
ATOM 1584 C C . GLU B 1 71 ? 7.727 -5.68 -1.924 1 91.19 71 GLU B C 1
ATOM 1586 O O . GLU B 1 71 ? 8.18 -5.203 -0.883 1 91.19 71 GLU B O 1
ATOM 1591 N N . LEU B 1 72 ? 6.934 -5.039 -2.775 1 93.12 72 LEU B N 1
ATOM 1592 C CA . LEU B 1 72 ? 6.504 -3.682 -2.453 1 93.12 72 LEU B CA 1
ATOM 1593 C C . LEU B 1 72 ? 5.773 -3.648 -1.113 1 93.12 72 LEU B C 1
ATOM 1595 O O . LEU B 1 72 ? 6.016 -2.762 -0.291 1 93.12 72 LEU B O 1
ATOM 1599 N N . ALA B 1 73 ? 4.871 -4.582 -0.895 1 94.69 73 ALA B N 1
ATOM 1600 C CA . ALA B 1 73 ? 4.137 -4.66 0.363 1 94.69 73 ALA B CA 1
ATOM 1601 C C . ALA B 1 73 ? 5.086 -4.809 1.548 1 94.69 73 ALA B C 1
ATOM 1603 O O . ALA B 1 73 ? 4.953 -4.102 2.551 1 94.69 73 ALA B O 1
ATOM 1604 N N . ALA B 1 74 ? 6.074 -5.738 1.423 1 94.56 74 ALA B N 1
ATOM 1605 C CA . ALA B 1 74 ? 7.012 -5.984 2.512 1 94.56 74 ALA B CA 1
ATOM 1606 C C . ALA B 1 74 ? 7.836 -4.738 2.824 1 94.56 74 ALA B C 1
ATOM 1608 O O . ALA B 1 74 ? 8.008 -4.375 3.99 1 94.56 74 ALA B O 1
ATOM 1609 N N . LEU B 1 75 ? 8.297 -4.066 1.813 1 94.12 75 LEU B N 1
ATOM 1610 C CA . LEU B 1 75 ? 9.227 -2.955 1.98 1 94.12 75 LEU B CA 1
ATOM 1611 C C . LEU B 1 75 ? 8.5 -1.692 2.422 1 94.12 75 LEU B C 1
ATOM 1613 O O . LEU B 1 75 ? 9.109 -0.783 2.988 1 94.12 75 LEU B O 1
ATOM 1617 N N . THR B 1 76 ? 7.195 -1.591 2.164 1 95.88 76 THR B N 1
ATOM 1618 C CA . THR B 1 76 ? 6.449 -0.385 2.51 1 95.88 76 THR B CA 1
ATOM 1619 C C . THR B 1 76 ? 5.551 -0.631 3.717 1 95.88 76 THR B C 1
ATOM 1621 O O . THR B 1 76 ? 4.898 0.291 4.211 1 95.88 76 THR B O 1
ATOM 1624 N N . LEU B 1 77 ? 5.508 -1.844 4.23 1 97.31 77 LEU B N 1
ATOM 1625 C CA . LEU B 1 77 ? 4.543 -2.225 5.254 1 97.31 77 LEU B CA 1
ATOM 1626 C C . LEU B 1 77 ? 4.703 -1.36 6.5 1 97.31 77 LEU B C 1
ATOM 1628 O O . LEU B 1 77 ? 3.715 -0.946 7.109 1 97.31 77 LEU B O 1
ATOM 1632 N N . ALA B 1 78 ? 5.949 -1.056 6.883 1 95.88 78 ALA B N 1
ATOM 1633 C CA . ALA B 1 78 ? 6.191 -0.228 8.062 1 95.88 78 ALA B CA 1
ATOM 1634 C C . ALA B 1 78 ? 5.566 1.154 7.898 1 95.88 78 ALA B C 1
ATOM 1636 O O . ALA B 1 78 ? 4.898 1.65 8.812 1 95.88 78 ALA B O 1
ATOM 1637 N N . GLU B 1 79 ? 5.777 1.696 6.773 1 94.81 79 GLU B N 1
ATOM 1638 C CA . GLU B 1 79 ? 5.199 3.004 6.484 1 94.81 79 GLU B CA 1
ATOM 1639 C C . GLU B 1 79 ? 3.672 2.943 6.484 1 94.81 79 GLU B C 1
ATOM 1641 O O . GLU B 1 79 ? 3.01 3.859 6.977 1 94.81 79 GLU B O 1
ATOM 1646 N N . GLN B 1 80 ? 3.092 1.9 5.902 1 96.31 80 GLN B N 1
ATOM 1647 C CA . GLN B 1 80 ? 1.643 1.724 5.898 1 96.31 80 GLN B CA 1
ATOM 1648 C C . GLN B 1 80 ? 1.102 1.576 7.316 1 96.31 80 GLN B C 1
ATOM 1650 O O . GLN B 1 80 ? 0.022 2.082 7.633 1 96.31 80 GLN B O 1
ATOM 1655 N N . MET B 1 81 ? 1.825 0.883 8.203 1 97.06 81 MET B N 1
ATOM 1656 C CA . MET B 1 81 ? 1.426 0.76 9.602 1 97.06 81 MET B CA 1
ATOM 1657 C C . MET B 1 81 ? 1.368 2.129 10.273 1 97.06 81 MET B C 1
ATOM 1659 O O . MET B 1 81 ? 0.46 2.4 11.062 1 97.06 81 MET B O 1
ATOM 1663 N N . ASP B 1 82 ? 2.338 2.998 9.938 1 94.56 82 ASP B N 1
ATOM 1664 C CA . ASP B 1 82 ? 2.363 4.34 10.516 1 94.56 82 ASP B CA 1
ATOM 1665 C C . ASP B 1 82 ? 1.141 5.145 10.086 1 94.56 82 ASP B C 1
ATOM 1667 O O . ASP B 1 82 ? 0.522 5.828 10.898 1 94.56 82 ASP B O 1
ATOM 1671 N N . GLN B 1 83 ? 0.867 5.043 8.773 1 93.56 83 GLN B N 1
ATOM 1672 C CA . GLN B 1 83 ? -0.307 5.746 8.266 1 93.56 83 GLN B CA 1
ATOM 1673 C C . GLN B 1 83 ? -1.587 5.199 8.891 1 93.56 83 GLN B C 1
ATOM 1675 O O . GLN B 1 83 ? -2.486 5.961 9.25 1 93.56 83 GLN B O 1
ATOM 1680 N N . ALA B 1 84 ? -1.717 3.912 9.031 1 95.56 84 ALA B N 1
ATOM 1681 C CA . ALA B 1 84 ? -2.881 3.295 9.656 1 95.56 84 ALA B CA 1
ATOM 1682 C C . ALA B 1 84 ? -3.02 3.744 11.109 1 95.56 84 ALA B C 1
ATOM 1684 O O . ALA B 1 84 ? -4.129 3.979 11.594 1 95.56 84 ALA B O 1
ATOM 1685 N N . ARG B 1 85 ? -1.879 3.779 11.828 1 94.88 85 ARG B N 1
ATOM 1686 C CA . ARG B 1 85 ? -1.878 4.25 13.211 1 94.88 85 ARG B CA 1
ATOM 1687 C C . ARG B 1 85 ? -2.561 5.609 13.328 1 94.88 85 ARG B C 1
ATOM 1689 O O . ARG B 1 85 ? -3.426 5.805 14.188 1 94.88 85 ARG B O 1
ATOM 1696 N N . LEU B 1 86 ? -2.195 6.527 12.469 1 90.81 86 LEU B N 1
ATOM 1697 C CA . LEU B 1 86 ? -2.768 7.867 12.492 1 90.81 86 LEU B CA 1
ATOM 1698 C C . LEU B 1 86 ? -4.266 7.824 12.211 1 90.81 86 LEU B C 1
ATOM 1700 O O . LEU B 1 86 ? -5.035 8.586 12.797 1 90.81 86 LEU B O 1
ATOM 1704 N N . TRP B 1 87 ? -4.711 6.988 11.312 1 91.62 87 TRP B N 1
ATOM 1705 C CA . TRP B 1 87 ? -6.129 6.816 11.016 1 91.62 87 TRP B CA 1
ATOM 1706 C C . TRP B 1 87 ? -6.898 6.371 12.25 1 91.62 87 TRP B C 1
ATOM 1708 O O . TRP B 1 87 ? -7.965 6.906 12.555 1 91.62 87 TRP B O 1
ATOM 1718 N N . PHE B 1 88 ? -6.352 5.352 12.992 1 93.5 88 PHE B N 1
ATOM 1719 C CA . PHE B 1 88 ? -7.023 4.852 14.18 1 93.5 88 PHE B CA 1
ATOM 1720 C C . PHE B 1 88 ? -7.109 5.934 15.25 1 93.5 88 PHE B C 1
ATOM 1722 O O . PHE B 1 88 ? -8.07 5.977 16.016 1 93.5 88 PHE B O 1
ATOM 1729 N N . GLU B 1 89 ? -6.109 6.77 15.328 1 90.62 89 GLU B N 1
ATOM 1730 C CA . GLU B 1 89 ? -6.113 7.855 16.297 1 90.62 89 GLU B CA 1
ATOM 1731 C C . GLU B 1 89 ? -7.281 8.805 16.062 1 90.62 89 GLU B C 1
ATOM 1733 O O . GLU B 1 89 ? -7.797 9.406 17.016 1 90.62 89 GLU B O 1
ATOM 1738 N N . ARG B 1 90 ? -7.73 8.82 14.867 1 86.69 90 ARG B N 1
ATOM 1739 C CA . ARG B 1 90 ? -8.711 9.844 14.516 1 86.69 90 ARG B CA 1
ATOM 1740 C C . ARG B 1 90 ? -10.086 9.219 14.273 1 86.69 90 ARG B C 1
ATOM 1742 O O . ARG B 1 90 ? -11.102 9.922 14.266 1 86.69 90 ARG B O 1
ATOM 1749 N N . GLN B 1 91 ? -10.156 7.961 14.023 1 81.81 91 GLN B N 1
ATOM 1750 C CA . GLN B 1 91 ? -11.398 7.289 13.641 1 81.81 91 GLN B CA 1
ATOM 1751 C C . GLN B 1 91 ? -12.43 7.355 14.766 1 81.81 91 GLN B C 1
ATOM 1753 O O . GLN B 1 91 ? -12.172 6.898 15.883 1 81.81 91 GLN B O 1
ATOM 1758 N N . ASP B 1 92 ? -13.5 7.938 14.398 1 78.06 92 ASP B N 1
ATOM 1759 C CA . ASP B 1 92 ? -14.531 8.172 15.398 1 78.06 92 ASP B CA 1
ATOM 1760 C C . ASP B 1 92 ? -15.562 7.043 15.398 1 78.06 92 ASP B C 1
ATOM 1762 O O . ASP B 1 92 ? -16.219 6.805 16.406 1 78.06 92 ASP B O 1
ATOM 1766 N N . GLU B 1 93 ? -15.719 6.332 14.289 1 83.56 93 GLU B N 1
ATOM 1767 C CA . GLU B 1 93 ? -16.672 5.227 14.227 1 83.56 93 GLU B CA 1
ATOM 1768 C C . GLU B 1 93 ? -16.078 3.959 14.844 1 83.56 93 GLU B C 1
ATOM 1770 O O . GLU B 1 93 ? -15.305 3.25 14.195 1 83.56 93 GLU B O 1
ATOM 1775 N N . GLN B 1 94 ? -16.531 3.631 16.016 1 84.62 94 GLN B N 1
ATOM 1776 C CA . GLN B 1 94 ? -15.945 2.559 16.812 1 84.62 94 GLN B CA 1
ATOM 1777 C C . GLN B 1 94 ? -16.141 1.203 16.141 1 84.62 94 GLN B C 1
ATOM 1779 O O . GLN B 1 94 ? -15.258 0.348 16.188 1 84.62 94 GLN B O 1
ATOM 1784 N N . GLY B 1 95 ? -17.266 1.007 15.531 1 89.56 95 GLY B N 1
ATOM 1785 C CA . GLY B 1 95 ? -17.531 -0.272 14.898 1 89.56 95 GLY B CA 1
ATOM 1786 C C . GLY B 1 95 ? -16.562 -0.594 13.773 1 89.56 95 GLY B C 1
ATOM 1787 O O . GLY B 1 95 ? -16.016 -1.695 13.719 1 89.56 95 GLY B O 1
ATOM 1788 N N . VAL B 1 96 ? -16.422 0.324 12.891 1 89.5 96 VAL B N 1
ATOM 1789 C CA . VAL B 1 96 ? -15.508 0.152 11.758 1 89.5 96 VAL B CA 1
ATOM 1790 C C . VAL B 1 96 ? -14.078 -0.015 12.258 1 89.5 96 VAL B C 1
ATOM 1792 O O . VAL B 1 96 ? -13.352 -0.894 11.797 1 89.5 96 VAL B O 1
ATOM 1795 N N . ALA B 1 97 ? -13.688 0.823 13.234 1 91.81 97 ALA B N 1
ATOM 1796 C CA . ALA B 1 97 ? -12.352 0.741 13.812 1 91.81 97 ALA B CA 1
ATOM 1797 C C . ALA B 1 97 ? -12.109 -0.626 14.445 1 91.81 97 ALA B C 1
ATOM 1799 O O . ALA B 1 97 ? -11.039 -1.214 14.273 1 91.81 97 ALA B O 1
ATOM 1800 N N . GLN B 1 98 ? -13.133 -1.125 15.141 1 94.19 98 GLN B N 1
ATOM 1801 C CA . GLN B 1 98 ? -13.023 -2.414 15.812 1 94.19 98 GLN B CA 1
ATOM 1802 C C . GLN B 1 98 ? -12.875 -3.553 14.812 1 94.19 98 GLN B C 1
ATOM 1804 O O . GLN B 1 98 ? -12.039 -4.438 14.984 1 94.19 98 GLN B O 1
ATOM 1809 N N . GLN B 1 99 ? -13.68 -3.51 13.828 1 93.75 99 GLN B N 1
ATOM 1810 C CA . GLN B 1 99 ? -13.609 -4.551 12.812 1 93.75 99 GLN B CA 1
ATOM 1811 C C . GLN B 1 99 ? -12.258 -4.539 12.109 1 93.75 99 GLN B C 1
ATOM 1813 O O . GLN B 1 99 ? -11.656 -5.594 11.891 1 93.75 99 GLN B O 1
ATOM 1818 N N . THR B 1 100 ? -11.844 -3.375 11.742 1 94.25 100 THR B N 1
ATOM 1819 C CA . THR B 1 100 ? -10.555 -3.221 11.07 1 94.25 100 THR B CA 1
ATOM 1820 C C . THR B 1 100 ? -9.414 -3.695 11.969 1 94.25 100 THR B C 1
ATOM 1822 O O . THR B 1 100 ? -8.531 -4.43 11.523 1 94.25 100 THR B O 1
ATOM 1825 N N . ALA B 1 101 ? -9.445 -3.338 13.203 1 95.44 101 ALA B N 1
ATOM 1826 C CA . ALA B 1 101 ? -8.422 -3.742 14.164 1 95.44 101 ALA B CA 1
ATOM 1827 C C . ALA B 1 101 ? -8.375 -5.258 14.312 1 95.44 101 ALA B C 1
ATOM 1829 O O . ALA 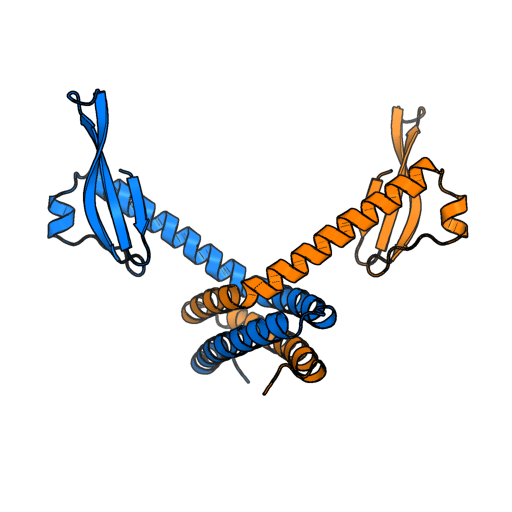B 1 101 ? -7.289 -5.855 14.336 1 95.44 101 ALA B O 1
ATOM 1830 N N . ASN B 1 102 ? -9.523 -5.871 14.375 1 95.12 102 ASN B N 1
ATOM 1831 C CA . ASN B 1 102 ? -9.594 -7.324 14.516 1 95.12 102 ASN B CA 1
ATOM 1832 C C . ASN B 1 102 ? -8.953 -8.031 13.32 1 95.12 102 ASN B C 1
ATOM 1834 O O . ASN B 1 102 ? -8.227 -9.008 13.492 1 95.12 102 ASN B O 1
ATOM 1838 N N . GLU B 1 103 ? -9.289 -7.539 12.203 1 94.56 103 GLU B N 1
ATOM 1839 C CA . GLU B 1 103 ? -8.711 -8.109 10.992 1 94.56 103 GLU B CA 1
ATOM 1840 C C . GLU B 1 103 ? -7.191 -7.957 10.977 1 94.56 103 GLU B C 1
ATOM 1842 O O . GLU B 1 103 ? -6.469 -8.891 10.625 1 94.56 103 GLU B O 1
ATOM 1847 N N . LEU B 1 104 ? -6.711 -6.824 11.375 1 95.94 104 LEU B N 1
ATOM 1848 C CA . LEU B 1 104 ? -5.281 -6.531 11.406 1 95.94 104 LEU B CA 1
ATOM 1849 C C . LEU B 1 104 ? -4.551 -7.488 12.344 1 95.94 104 LEU B C 1
ATOM 1851 O O . LEU B 1 104 ? -3.494 -8.016 12 1 95.94 104 LEU B O 1
ATOM 1855 N N . LEU B 1 105 ? -5.176 -7.703 13.516 1 95.44 105 LEU B N 1
ATOM 1856 C CA . LEU B 1 105 ? -4.547 -8.562 14.508 1 95.44 105 LEU B CA 1
ATOM 1857 C C . LEU B 1 105 ? -4.398 -9.984 13.977 1 95.44 105 LEU B C 1
ATOM 1859 O O . LEU B 1 105 ? -3.365 -10.625 14.188 1 95.44 105 LEU B O 1
ATOM 1863 N N . ARG B 1 106 ? -5.398 -10.492 13.273 1 95 106 ARG B N 1
ATOM 1864 C CA . ARG B 1 106 ? -5.359 -11.836 12.695 1 95 106 ARG B CA 1
ATOM 1865 C C . ARG B 1 106 ? -4.25 -11.953 11.664 1 95 106 ARG B C 1
ATOM 1867 O O . ARG B 1 106 ? -3.488 -12.922 11.672 1 95 106 ARG B O 1
ATOM 1874 N N . HIS B 1 107 ? -4.152 -10.977 10.828 1 95.94 107 HIS B N 1
ATOM 1875 C CA . HIS B 1 107 ? -3.166 -11.031 9.75 1 95.94 107 HIS B CA 1
ATOM 1876 C C . HIS B 1 107 ? -1.756 -10.805 10.289 1 95.94 107 HIS B C 1
ATOM 1878 O O . HIS B 1 107 ? -0.794 -11.383 9.781 1 95.94 107 HIS B O 1
ATOM 1884 N N . TRP B 1 108 ? -1.641 -10.055 11.352 1 96.44 108 TRP B N 1
ATOM 1885 C CA . TRP B 1 108 ? -0.336 -9.898 11.984 1 96.44 108 TRP B CA 1
ATOM 1886 C C . TRP B 1 108 ? 0.136 -11.219 12.586 1 96.44 108 TRP B C 1
ATOM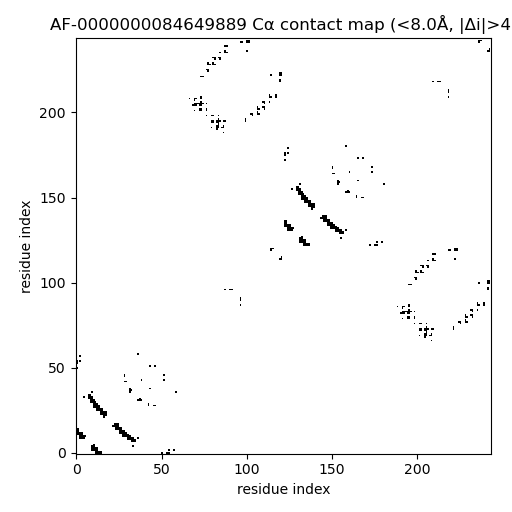 1888 O O . TRP B 1 108 ? 1.314 -11.57 12.484 1 96.44 108 TRP B O 1
ATOM 1898 N N . GLN B 1 109 ? -0.777 -11.898 13.242 1 96 109 GLN B N 1
ATOM 1899 C CA . GLN B 1 109 ? -0.409 -13.18 13.836 1 96 109 GLN B CA 1
ATOM 1900 C C . GLN B 1 109 ? 0.137 -14.141 12.781 1 96 109 GLN B C 1
ATOM 1902 O O . GLN B 1 109 ? 1.122 -14.844 13.023 1 96 109 GLN B O 1
ATOM 1907 N N . ALA B 1 110 ? -0.519 -14.148 11.672 1 95 110 ALA B N 1
ATOM 1908 C CA . ALA B 1 110 ? -0.048 -15 10.578 1 95 110 ALA B CA 1
ATOM 1909 C C . ALA B 1 110 ? 1.335 -14.562 10.102 1 95 110 ALA B C 1
ATOM 1911 O O . ALA B 1 110 ? 2.205 -15.398 9.859 1 95 110 ALA B O 1
ATOM 1912 N N . LEU B 1 111 ? 1.574 -13.305 9.953 1 96.5 111 LEU B N 1
ATOM 1913 C CA . LEU B 1 111 ? 2.865 -12.773 9.531 1 96.5 111 LEU B CA 1
ATOM 1914 C C . LEU B 1 111 ? 3.941 -13.07 10.57 1 96.5 111 LEU B C 1
ATOM 1916 O O . LEU B 1 111 ? 5.039 -13.508 10.227 1 96.5 111 LEU B O 1
ATOM 1920 N N . ARG B 1 112 ? 3.621 -12.859 11.836 1 95.56 112 ARG B N 1
ATOM 1921 C CA . ARG B 1 112 ? 4.566 -13.102 12.922 1 95.56 112 ARG B CA 1
ATOM 1922 C C . ARG B 1 112 ? 5 -14.562 12.945 1 95.56 112 ARG B C 1
ATOM 1924 O O . ARG B 1 112 ? 6.164 -14.867 13.227 1 95.56 112 ARG B O 1
ATOM 1931 N N . ARG B 1 113 ? 4.148 -15.477 12.672 1 95.88 113 ARG B N 1
ATOM 1932 C CA . ARG B 1 113 ? 4.477 -16.906 12.617 1 95.88 113 ARG B CA 1
ATOM 1933 C C . ARG B 1 113 ? 5.555 -17.172 11.57 1 95.88 113 ARG B C 1
ATOM 1935 O O . ARG B 1 113 ? 6.496 -17.922 11.828 1 95.88 113 ARG B O 1
ATOM 1942 N N . VAL B 1 114 ? 5.352 -16.578 10.445 1 94.12 114 VAL B N 1
ATOM 1943 C CA . VAL B 1 114 ? 6.32 -16.781 9.367 1 94.12 114 VAL B CA 1
ATOM 1944 C C . VAL B 1 114 ? 7.664 -16.172 9.766 1 94.12 114 VAL B C 1
ATOM 1946 O O . VAL B 1 114 ? 8.719 -16.766 9.516 1 94.12 114 VAL B O 1
ATOM 1949 N N . LEU B 1 115 ? 7.648 -15.016 10.398 1 95.25 115 LEU B N 1
ATOM 1950 C CA . LEU B 1 115 ? 8.891 -14.391 10.836 1 95.25 115 LEU B CA 1
ATOM 1951 C C . LEU B 1 115 ? 9.609 -15.266 11.859 1 95.25 115 LEU B C 1
ATOM 1953 O O . LEU B 1 115 ? 10.836 -15.375 11.836 1 95.25 115 LEU B O 1
ATOM 1957 N N . LYS B 1 116 ? 8.859 -15.836 12.766 1 95.12 116 LYS B N 1
ATOM 1958 C CA . LYS B 1 116 ? 9.43 -16.75 13.75 1 95.12 116 LYS B CA 1
ATOM 1959 C C . LYS B 1 116 ? 10.031 -17.984 13.086 1 95.12 116 LYS B C 1
ATOM 1961 O O . LYS B 1 116 ? 11.148 -18.391 13.422 1 95.12 116 LYS B O 1
ATOM 1966 N N . GLN B 1 117 ? 9.305 -18.547 12.164 1 93.19 117 GLN B N 1
ATOM 1967 C CA . GLN B 1 117 ? 9.75 -19.734 11.445 1 93.19 117 GLN B CA 1
ATOM 1968 C C . GLN B 1 117 ? 11.047 -19.484 10.695 1 93.19 117 GLN B C 1
ATOM 1970 O O . GLN B 1 117 ? 11.906 -20.359 10.602 1 93.19 117 GLN B O 1
ATOM 1975 N N . ARG B 1 118 ? 11.203 -18.297 10.219 1 91.5 118 ARG B N 1
ATOM 1976 C CA . ARG B 1 118 ? 12.375 -17.922 9.438 1 91.5 118 ARG B CA 1
ATOM 1977 C C . ARG B 1 118 ? 13.484 -17.391 10.336 1 91.5 118 ARG B C 1
ATOM 1979 O O . ARG B 1 118 ? 14.523 -16.922 9.844 1 91.5 118 ARG B O 1
ATOM 1986 N N . GLU B 1 119 ? 13.25 -17.438 11.703 1 92.88 119 GLU B N 1
ATOM 1987 C CA . GLU B 1 119 ? 14.219 -17.047 12.719 1 92.88 119 GLU B CA 1
ATOM 1988 C C . GLU B 1 119 ? 14.586 -15.578 12.586 1 92.88 119 GLU B C 1
ATOM 1990 O O . GLU B 1 119 ? 15.758 -15.211 12.703 1 92.88 119 GLU B O 1
ATOM 1995 N N . LEU B 1 120 ? 13.555 -14.773 12.289 1 92.31 120 LEU B N 1
ATOM 1996 C CA . LEU B 1 120 ? 13.781 -13.344 12.094 1 92.31 120 LEU B CA 1
ATOM 1997 C C . LEU B 1 120 ? 13.344 -12.555 13.312 1 92.31 120 LEU B C 1
ATOM 1999 O O . LEU B 1 120 ? 13.484 -11.328 13.344 1 92.31 120 LEU B O 1
ATOM 2003 N N . LEU B 1 121 ? 12.711 -13.219 14.242 1 88.62 121 LEU B N 1
ATOM 2004 C CA . LEU B 1 121 ? 12.297 -12.555 15.477 1 88.62 121 LEU B CA 1
ATOM 2005 C C . LEU B 1 121 ? 13.281 -12.828 16.609 1 88.62 121 LEU B C 1
ATOM 2007 O O . LEU B 1 121 ? 13.844 -13.922 16.688 1 88.62 121 LEU B O 1
ATOM 2011 N N . ASP B 1 122 ? 13.789 -11.773 17.359 1 71.31 122 ASP B N 1
ATOM 2012 C CA . ASP B 1 122 ? 14.656 -12.031 18.5 1 71.31 122 ASP B CA 1
ATOM 2013 C C . ASP B 1 122 ? 13.883 -12.656 19.656 1 71.31 122 ASP B C 1
ATOM 2015 O O . ASP B 1 122 ? 12.672 -12.438 19.781 1 71.31 122 ASP B O 1
#

Radius of gyration: 26.12 Å; Cα contacts (8 Å, |Δi|>4): 291; chains: 2; bounding box: 43×74×63 Å

Solvent-accessible surface area (backbone atoms only — not comparable to full-atom values): 13330 Å² total; per-residue (Å²): 121,46,78,46,81,50,100,62,31,31,33,38,27,41,74,40,82,31,77,93,68,72,37,70,38,79,40,77,76,47,71,29,42,55,92,63,70,58,81,49,73,72,54,51,70,75,40,51,75,67,51,50,50,53,48,52,51,48,49,51,49,50,47,47,50,49,51,49,50,14,46,50,23,46,74,41,40,38,60,36,38,52,33,19,35,57,34,60,74,63,58,76,58,61,66,62,52,36,53,50,43,52,49,35,53,55,33,45,52,57,31,49,49,53,36,48,75,70,65,45,56,133,121,45,78,46,78,50,99,61,30,33,33,38,28,42,74,39,80,31,78,92,71,73,38,69,38,79,38,78,76,46,72,29,42,54,93,63,70,57,82,48,73,71,54,50,69,75,40,51,74,67,52,49,50,50,48,52,51,48,48,52,49,51,48,48,51,51,50,49,49,14,46,50,25,46,76,41,41,39,61,36,38,52,33,18,36,55,35,61,74,63,59,76,55,60,67,63,52,35,54,50,43,50,49,37,53,55,34,45,52,56,32,50,51,54,36,49,74,69,65,45,58,134